Protein AF-A0AA39QNA8-F1 (afdb_monomer_lite)

pLDDT: mean 71.43, std 19.53, range [34.69, 96.88]

Structure (mmCIF, N/CA/C/O backbone):
data_AF-A0AA39QNA8-F1
#
_entry.id   AF-A0AA39QNA8-F1
#
loop_
_atom_site.group_PDB
_atom_site.id
_atom_site.type_symbol
_atom_site.label_atom_id
_atom_site.label_alt_id
_atom_site.label_comp_id
_atom_site.label_asym_id
_atom_site.label_entity_id
_atom_site.label_seq_id
_atom_site.pdbx_PDB_ins_code
_atom_site.Cartn_x
_atom_site.Cartn_y
_atom_site.Cartn_z
_atom_site.occupancy
_atom_site.B_iso_or_equiv
_atom_site.auth_seq_id
_atom_site.auth_comp_id
_atom_site.auth_asym_id
_atom_site.auth_atom_id
_atom_site.pdbx_PDB_model_num
ATOM 1 N N . MET A 1 1 ? 4.827 28.923 -7.187 1.00 39.78 1 MET A N 1
ATOM 2 C CA . MET A 1 1 ? 5.404 27.611 -6.827 1.00 39.78 1 MET A CA 1
ATOM 3 C C . MET A 1 1 ? 5.451 26.778 -8.096 1.00 39.78 1 MET A C 1
ATOM 5 O O . MET A 1 1 ? 4.400 26.450 -8.624 1.00 39.78 1 MET A O 1
ATOM 9 N N . ALA A 1 2 ? 6.638 26.570 -8.665 1.00 34.69 2 ALA A N 1
ATOM 10 C CA . ALA A 1 2 ? 6.789 25.831 -9.914 1.00 34.69 2 ALA A CA 1
ATOM 11 C C . ALA A 1 2 ? 6.718 24.325 -9.623 1.00 34.69 2 ALA A C 1
ATOM 13 O O . ALA A 1 2 ? 7.566 23.797 -8.903 1.00 34.69 2 ALA A O 1
ATOM 14 N N . LEU A 1 3 ? 5.694 23.655 -10.156 1.00 45.44 3 LEU A N 1
ATOM 15 C CA . LEU A 1 3 ? 5.608 22.198 -10.184 1.00 45.44 3 LEU A CA 1
ATOM 16 C C . LEU A 1 3 ? 6.758 21.685 -11.051 1.00 45.44 3 LEU A C 1
ATOM 18 O O . LEU A 1 3 ? 6.779 21.868 -12.267 1.00 45.44 3 LEU A O 1
ATOM 22 N N . LYS A 1 4 ? 7.755 21.097 -10.393 1.00 40.16 4 LYS A N 1
ATOM 23 C CA . LYS A 1 4 ? 8.843 20.377 -11.048 1.00 40.16 4 LYS A CA 1
ATOM 24 C C . LYS A 1 4 ? 8.202 19.266 -11.898 1.00 40.16 4 LYS A C 1
ATOM 26 O O . LYS A 1 4 ? 7.357 18.552 -11.356 1.00 40.16 4 LYS A O 1
ATOM 31 N N . PRO A 1 5 ? 8.534 19.126 -13.194 1.00 39.22 5 PRO A N 1
ATOM 32 C CA . PRO A 1 5 ? 7.950 18.076 -14.021 1.00 39.22 5 PRO A CA 1
ATOM 33 C C . PRO A 1 5 ? 8.242 16.729 -13.360 1.00 39.22 5 PRO A C 1
ATOM 35 O O . PRO A 1 5 ? 9.389 16.468 -12.990 1.00 39.22 5 PRO A O 1
ATOM 38 N N . ALA A 1 6 ? 7.190 15.933 -13.148 1.00 49.75 6 ALA A N 1
ATOM 39 C CA . ALA A 1 6 ? 7.270 14.620 -12.527 1.00 49.75 6 ALA A CA 1
ATOM 40 C C . ALA A 1 6 ? 8.258 13.767 -13.328 1.00 49.75 6 ALA A C 1
ATOM 42 O O . ALA A 1 6 ? 7.971 13.295 -14.426 1.00 49.75 6 ALA A O 1
ATOM 43 N N . SER A 1 7 ? 9.471 13.644 -12.802 1.00 52.97 7 SER A N 1
ATOM 44 C CA . SER A 1 7 ? 10.507 12.780 -13.335 1.00 52.97 7 SER A CA 1
ATOM 45 C C . SER A 1 7 ? 9.983 11.353 -13.289 1.00 52.97 7 SER A C 1
ATOM 47 O O . SER A 1 7 ? 9.885 10.833 -12.185 1.00 52.97 7 SER A O 1
ATOM 49 N N . ASN A 1 8 ? 9.629 10.767 -14.441 1.00 54.88 8 ASN A N 1
ATOM 50 C CA . ASN A 1 8 ? 9.373 9.335 -14.663 1.00 54.88 8 ASN A CA 1
ATOM 51 C C . ASN A 1 8 ? 9.095 8.547 -13.370 1.00 54.88 8 ASN A C 1
ATOM 53 O O . ASN A 1 8 ? 9.913 7.716 -12.961 1.00 54.88 8 ASN A O 1
ATOM 57 N N . CYS A 1 9 ? 7.989 8.861 -12.683 1.00 61.31 9 CYS A N 1
ATOM 58 C CA . CYS A 1 9 ? 7.616 8.123 -11.486 1.00 61.31 9 CYS A CA 1
ATOM 59 C C . CYS A 1 9 ? 7.379 6.690 -11.938 1.00 61.31 9 CYS A C 1
ATOM 61 O O . CYS A 1 9 ? 6.551 6.410 -12.802 1.00 61.31 9 CYS A O 1
ATOM 63 N N . CYS A 1 10 ? 8.209 5.790 -11.431 1.00 86.12 10 CYS A N 1
ATOM 64 C CA . CYS A 1 10 ? 8.080 4.394 -11.760 1.00 86.12 10 CYS A CA 1
ATOM 65 C C . CYS A 1 10 ? 6.753 3.899 -11.189 1.00 86.12 10 CYS A C 1
ATOM 67 O O . CYS A 1 10 ? 6.531 4.041 -9.989 1.00 86.12 10 CYS A O 1
ATOM 69 N N . TRP A 1 11 ? 5.891 3.331 -12.035 1.00 93.62 11 TRP A N 1
ATOM 70 C CA . TRP A 1 11 ? 4.504 2.997 -11.684 1.00 93.62 11 TRP A CA 1
ATOM 71 C C . TRP A 1 11 ? 4.382 2.170 -10.397 1.00 93.62 11 TRP A C 1
ATOM 73 O O . TRP A 1 11 ? 3.426 2.327 -9.650 1.00 93.62 11 TRP A O 1
ATOM 83 N N . TRP A 1 12 ? 5.359 1.303 -10.107 1.00 92.56 12 TRP A N 1
ATOM 84 C CA . TRP A 1 12 ? 5.331 0.471 -8.906 1.00 92.56 12 TRP A CA 1
ATOM 85 C C . TRP A 1 12 ? 5.406 1.301 -7.627 1.00 92.56 12 TRP A C 1
ATOM 87 O O . TRP A 1 12 ? 4.864 0.870 -6.622 1.00 92.56 12 TRP A O 1
ATOM 97 N N . HIS A 1 13 ? 6.032 2.482 -7.646 1.00 92.69 13 HIS A N 1
ATOM 98 C CA . HIS A 1 13 ? 6.124 3.359 -6.476 1.00 92.69 13 HIS A CA 1
ATOM 99 C C . HIS A 1 13 ? 4.757 3.922 -6.059 1.0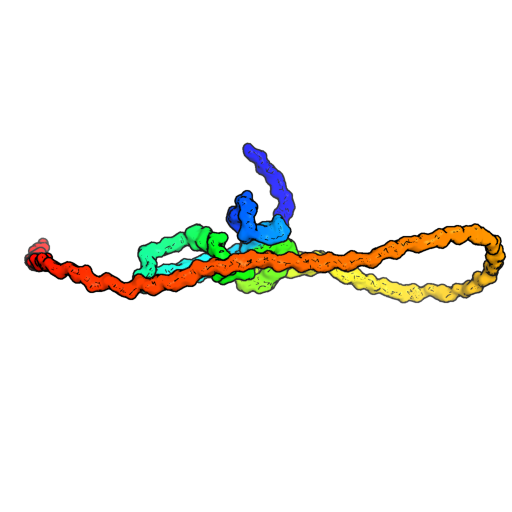0 92.69 13 HIS A C 1
ATOM 101 O O . HIS A 1 13 ? 4.570 4.248 -4.895 1.00 92.69 13 HIS A O 1
ATOM 107 N N . GLU A 1 14 ? 3.787 3.986 -6.977 1.00 94.00 14 GLU A N 1
ATOM 108 C CA . GLU A 1 14 ? 2.404 4.393 -6.681 1.00 94.00 14 GLU A CA 1
ATOM 109 C C . GLU A 1 14 ? 1.665 3.354 -5.820 1.00 94.00 14 GLU A C 1
ATOM 111 O O . GLU A 1 14 ? 0.644 3.662 -5.212 1.00 94.00 14 GLU A O 1
ATOM 116 N N . CYS A 1 15 ? 2.183 2.123 -5.734 1.00 95.56 15 CYS A N 1
ATOM 117 C CA . CYS A 1 15 ? 1.648 1.063 -4.879 1.00 95.56 15 CYS A CA 1
ATOM 118 C C . CYS A 1 15 ? 2.186 1.118 -3.437 1.00 95.56 15 CYS A C 1
ATOM 120 O O . CYS A 1 15 ? 1.799 0.285 -2.607 1.00 95.56 15 CYS A O 1
ATOM 122 N N . PHE A 1 16 ? 3.082 2.063 -3.143 1.00 94.62 16 PHE A N 1
ATOM 123 C CA . PHE A 1 16 ? 3.732 2.210 -1.848 1.00 94.62 16 PHE A CA 1
ATOM 124 C C . PHE A 1 16 ? 3.519 3.602 -1.268 1.00 94.62 16 PHE A C 1
ATOM 126 O O . PHE A 1 16 ? 3.300 4.580 -1.979 1.00 94.62 16 PHE A O 1
ATOM 133 N N . GLU A 1 17 ? 3.627 3.676 0.050 1.00 92.69 17 GLU A N 1
ATOM 134 C CA . GLU A 1 17 ? 3.640 4.916 0.800 1.00 92.69 17 GLU A CA 1
ATOM 135 C C . GLU A 1 17 ? 4.998 5.114 1.478 1.00 92.69 17 GLU A C 1
ATOM 137 O O . GLU A 1 17 ? 5.550 4.190 2.083 1.00 92.69 17 GLU A O 1
ATOM 142 N N . ASP A 1 18 ? 5.531 6.329 1.360 1.00 91.62 18 ASP A N 1
ATOM 143 C CA . ASP A 1 18 ? 6.796 6.720 1.970 1.00 91.62 18 ASP A CA 1
ATOM 144 C C . ASP A 1 18 ? 6.672 6.844 3.488 1.00 91.62 18 ASP A C 1
ATOM 146 O O . ASP A 1 18 ? 5.662 7.304 4.025 1.00 91.62 18 ASP A O 1
ATOM 150 N N . HIS A 1 19 ? 7.749 6.507 4.196 1.00 88.88 19 HIS A N 1
ATOM 151 C CA . HIS A 1 19 ? 7.828 6.769 5.625 1.00 88.88 19 HIS A CA 1
ATOM 152 C C . HIS A 1 19 ? 7.684 8.284 5.888 1.00 88.88 19 HIS A C 1
ATOM 154 O O . HIS A 1 19 ? 8.464 9.076 5.347 1.00 88.88 19 HIS A O 1
ATOM 160 N N . PRO A 1 20 ? 6.768 8.735 6.769 1.00 85.38 20 PRO A N 1
ATOM 161 C CA . PRO A 1 20 ? 6.454 10.164 6.939 1.00 85.38 20 PRO A CA 1
ATOM 162 C C . PRO A 1 20 ? 7.659 10.991 7.401 1.00 85.38 20 PRO A C 1
ATOM 164 O O . PRO A 1 20 ? 7.796 12.171 7.088 1.00 85.38 20 PRO A O 1
ATOM 167 N N . TYR A 1 21 ? 8.567 10.362 8.148 1.00 85.44 21 TYR A N 1
ATOM 168 C CA . TYR A 1 21 ? 9.784 11.002 8.639 1.00 85.44 21 TYR A CA 1
ATOM 169 C C . TYR A 1 21 ? 10.957 10.973 7.648 1.00 85.44 21 TYR A C 1
ATOM 171 O O . TYR A 1 21 ? 12.051 11.422 7.999 1.00 85.44 21 TYR A O 1
ATOM 179 N N . PHE A 1 22 ? 10.753 10.504 6.409 1.00 85.56 22 PHE A N 1
ATOM 180 C CA . PHE A 1 22 ? 11.794 10.522 5.378 1.00 85.56 22 PHE A CA 1
ATOM 181 C C . PHE A 1 22 ? 12.204 11.955 5.022 1.00 85.56 22 PHE A C 1
ATOM 183 O O . PHE A 1 22 ? 13.394 12.270 4.993 1.00 85.56 22 PHE A O 1
ATOM 190 N N . ALA A 1 23 ? 11.230 12.858 4.866 1.00 84.44 23 ALA A N 1
ATOM 191 C CA . ALA A 1 23 ? 11.485 14.282 4.625 1.00 84.44 23 ALA A CA 1
ATOM 192 C C . ALA A 1 23 ? 12.271 14.944 5.773 1.00 84.44 23 ALA A C 1
ATOM 194 O O . ALA A 1 23 ? 13.061 15.861 5.550 1.00 84.44 23 ALA A O 1
ATOM 195 N N . LEU A 1 24 ? 12.093 14.436 6.995 1.00 84.38 24 LEU A N 1
ATOM 196 C CA . LEU A 1 24 ? 12.797 14.880 8.199 1.00 84.38 24 LEU A CA 1
ATOM 197 C C . LEU A 1 24 ? 14.172 14.211 8.371 1.00 84.38 24 LEU A C 1
ATOM 199 O O . LEU A 1 24 ? 14.852 14.482 9.358 1.00 84.38 24 LEU A O 1
ATOM 203 N N . LYS A 1 25 ? 14.587 13.349 7.429 1.00 82.69 25 LYS A N 1
ATOM 204 C CA . LYS A 1 25 ? 15.858 12.601 7.441 1.00 82.69 25 LYS A CA 1
ATOM 205 C C . LYS A 1 25 ? 16.095 11.822 8.734 1.00 82.69 25 LYS A C 1
ATOM 207 O O . LYS A 1 25 ? 17.235 11.665 9.171 1.00 82.69 25 LYS A O 1
ATOM 212 N N . LYS A 1 26 ? 15.019 11.346 9.357 1.00 82.19 26 LYS A N 1
ATOM 213 C CA . LYS A 1 26 ? 15.141 10.565 10.578 1.00 82.19 26 LYS A CA 1
ATOM 214 C C . LYS A 1 26 ? 15.720 9.172 10.280 1.00 82.19 26 LYS A C 1
ATOM 216 O O . LYS A 1 26 ? 15.403 8.599 9.230 1.00 82.19 26 LYS A O 1
ATOM 221 N N . PRO A 1 27 ? 16.562 8.615 11.169 1.00 81.44 27 PRO A N 1
ATOM 222 C CA . PRO A 1 27 ? 17.220 7.333 10.931 1.00 81.44 27 PRO A CA 1
ATOM 223 C C . PRO A 1 27 ? 16.218 6.184 10.772 1.00 81.44 27 PRO A C 1
ATOM 225 O O . PRO A 1 27 ? 16.426 5.317 9.929 1.00 81.44 27 PRO A O 1
ATOM 228 N N . GLU A 1 28 ? 15.090 6.203 11.484 1.00 81.69 28 GLU A N 1
ATOM 229 C CA . GLU A 1 28 ? 14.044 5.183 11.362 1.00 81.69 28 GLU A CA 1
ATOM 230 C C . GLU A 1 28 ? 13.396 5.139 9.970 1.00 81.69 28 GLU A C 1
ATOM 232 O O . GLU A 1 28 ? 12.994 4.065 9.523 1.00 81.69 28 GLU A O 1
ATOM 237 N N . ALA A 1 29 ? 13.371 6.271 9.260 1.00 82.81 29 ALA A N 1
ATOM 238 C CA . ALA A 1 29 ? 12.744 6.434 7.951 1.00 82.81 29 ALA A CA 1
ATOM 239 C C . ALA A 1 29 ? 13.659 6.073 6.776 1.00 82.81 29 ALA A C 1
ATOM 241 O O . ALA A 1 29 ? 13.235 6.127 5.618 1.00 82.81 29 ALA A O 1
ATOM 242 N N . THR A 1 30 ? 14.926 5.759 7.054 1.00 84.81 30 THR A N 1
ATOM 243 C CA . THR A 1 30 ? 15.929 5.494 6.025 1.00 84.81 30 THR A CA 1
ATOM 244 C C . THR A 1 30 ? 16.652 4.180 6.262 1.00 84.81 30 THR A C 1
ATOM 246 O O . THR A 1 30 ? 16.845 3.732 7.389 1.00 84.81 30 THR A O 1
ATOM 249 N N . GLN A 1 31 ? 17.074 3.545 5.176 1.00 82.94 31 GLN A N 1
ATOM 250 C CA . GLN A 1 31 ? 18.000 2.421 5.217 1.00 82.94 31 GLN A CA 1
ATOM 251 C C . GLN A 1 31 ? 18.943 2.538 4.029 1.00 82.94 31 GLN A C 1
ATOM 253 O O . GLN A 1 31 ? 18.499 2.647 2.886 1.00 82.94 31 GLN A O 1
ATOM 258 N N . SER A 1 32 ? 20.252 2.562 4.297 1.00 83.19 32 SER A N 1
ATOM 259 C CA . SER A 1 32 ? 21.278 2.750 3.260 1.00 83.19 32 SER A CA 1
ATOM 260 C C . SER A 1 32 ? 20.984 3.968 2.368 1.00 83.19 32 SER A C 1
ATOM 262 O O . SER A 1 32 ? 20.948 3.833 1.149 1.00 83.19 32 SER A O 1
ATOM 264 N N . SER A 1 33 ? 20.692 5.118 2.998 1.00 81.81 33 SER A N 1
ATOM 265 C CA . SER A 1 33 ? 20.296 6.405 2.384 1.00 81.81 33 SER A CA 1
ATOM 266 C C . SER A 1 33 ? 19.029 6.409 1.515 1.00 81.81 33 SER A C 1
ATOM 268 O O . SER A 1 33 ? 18.685 7.443 0.941 1.00 81.81 33 SER A O 1
ATOM 270 N N . LYS A 1 34 ? 18.291 5.297 1.457 1.00 87.00 34 LYS A N 1
ATOM 271 C CA . LYS A 1 34 ? 17.019 5.187 0.736 1.00 87.00 34 LYS A CA 1
ATOM 272 C C . LYS A 1 34 ? 15.835 5.294 1.690 1.00 87.00 34 LYS A C 1
ATOM 274 O O . LYS A 1 34 ? 15.941 4.904 2.852 1.00 87.00 34 LYS A O 1
ATOM 279 N N . CYS A 1 35 ? 14.719 5.811 1.179 1.00 89.88 35 CYS A N 1
ATOM 280 C CA . CYS A 1 35 ? 13.444 5.863 1.891 1.00 89.88 35 CYS A CA 1
ATOM 281 C C . CYS A 1 35 ? 12.989 4.447 2.262 1.00 89.88 35 CYS A C 1
ATOM 283 O O . CYS A 1 35 ? 13.120 3.524 1.448 1.00 89.88 35 CYS A O 1
ATOM 285 N N . LYS A 1 36 ? 12.466 4.276 3.477 1.00 90.94 36 LYS A N 1
ATOM 286 C CA . LYS A 1 36 ? 11.636 3.117 3.800 1.00 90.94 36 LYS A CA 1
ATOM 287 C C . LYS A 1 36 ? 10.217 3.368 3.307 1.00 90.94 36 LYS A C 1
ATOM 289 O O . LYS A 1 36 ? 9.678 4.451 3.507 1.00 90.94 36 LYS A O 1
ATOM 294 N N . VAL A 1 37 ? 9.616 2.363 2.696 1.00 92.25 37 VAL A N 1
ATOM 295 C CA . VAL A 1 37 ? 8.261 2.431 2.152 1.00 92.25 37 VAL A CA 1
ATOM 296 C C . VAL A 1 37 ? 7.448 1.232 2.610 1.00 92.25 37 VAL A C 1
ATOM 298 O O . VAL A 1 37 ? 8.009 0.183 2.936 1.00 92.25 37 VAL A O 1
ATOM 301 N N . ILE A 1 38 ? 6.130 1.376 2.626 1.00 93.00 38 ILE A N 1
ATOM 302 C CA . ILE A 1 38 ? 5.197 0.295 2.941 1.00 93.00 38 ILE A CA 1
ATOM 303 C C . ILE A 1 38 ? 4.184 0.138 1.812 1.00 93.00 38 ILE A C 1
ATOM 305 O O . ILE A 1 38 ? 3.744 1.109 1.205 1.00 93.00 38 ILE A O 1
ATOM 309 N N . CYS A 1 39 ? 3.831 -1.102 1.500 1.00 94.62 39 CYS A N 1
ATOM 310 C CA . CYS A 1 39 ? 2.798 -1.420 0.523 1.00 94.62 39 CYS A CA 1
ATOM 311 C C . CYS A 1 39 ? 1.432 -0.926 1.020 1.00 94.62 39 CYS A C 1
ATOM 313 O O . CYS A 1 39 ? 1.038 -1.246 2.143 1.00 94.62 39 CYS A O 1
ATOM 315 N N . ILE A 1 40 ? 0.700 -0.166 0.198 1.00 95.00 40 ILE A N 1
ATOM 316 C CA . ILE A 1 40 ? -0.562 0.475 0.612 1.00 95.00 40 ILE A CA 1
ATOM 317 C C . ILE A 1 40 ? -1.601 -0.560 1.099 1.00 95.00 40 ILE A C 1
ATOM 319 O O . ILE A 1 40 ? -2.145 -0.383 2.192 1.00 95.00 40 ILE A O 1
ATOM 323 N N . PRO A 1 41 ? -1.862 -1.675 0.383 1.00 94.88 41 PRO A N 1
ATOM 324 C CA . PRO A 1 41 ? -2.726 -2.742 0.896 1.00 94.88 41 PRO A CA 1
ATOM 325 C C . PRO A 1 41 ? -2.270 -3.368 2.223 1.00 94.88 41 PRO A C 1
ATOM 327 O O . PRO A 1 41 ? -3.113 -3.649 3.080 1.00 94.88 41 PRO A O 1
ATOM 330 N N . CYS A 1 42 ? -0.961 -3.560 2.431 1.00 92.62 42 CYS A N 1
ATOM 331 C CA . CYS A 1 42 ? -0.436 -4.050 3.712 1.00 92.62 42 CYS A CA 1
ATOM 332 C C . CYS A 1 42 ? -0.708 -3.043 4.832 1.00 92.62 42 CYS A C 1
ATOM 334 O O . CYS A 1 42 ? -1.246 -3.413 5.877 1.00 92.62 42 CYS A O 1
ATOM 336 N N . LEU A 1 43 ? -0.420 -1.760 4.590 1.00 91.62 43 LEU A N 1
ATOM 337 C CA . LEU A 1 43 ? -0.686 -0.687 5.545 1.00 91.62 43 LEU A CA 1
ATOM 338 C C . LEU A 1 43 ? -2.171 -0.637 5.929 1.00 91.62 43 LEU A C 1
ATOM 340 O O . LEU A 1 43 ? -2.497 -0.637 7.114 1.00 91.62 43 LEU A O 1
ATOM 344 N N . ASN A 1 44 ? -3.073 -0.666 4.947 1.00 92.69 44 ASN A N 1
ATOM 345 C CA . ASN A 1 44 ? -4.517 -0.659 5.195 1.00 92.69 44 ASN A CA 1
ATOM 346 C C . ASN A 1 44 ? -4.971 -1.885 5.998 1.00 92.69 44 ASN A C 1
ATOM 348 O O . ASN A 1 44 ? -5.819 -1.767 6.882 1.00 92.69 44 ASN A O 1
ATOM 352 N N . THR A 1 45 ? -4.379 -3.051 5.735 1.00 91.75 45 THR A N 1
ATOM 353 C CA . THR A 1 45 ? -4.654 -4.273 6.501 1.00 91.75 45 THR A CA 1
ATOM 354 C C . THR A 1 45 ? -4.236 -4.115 7.964 1.00 91.75 45 THR A C 1
ATOM 356 O O . THR A 1 45 ? -4.984 -4.507 8.861 1.00 91.75 45 THR A O 1
ATOM 359 N N . HIS A 1 46 ? -3.078 -3.506 8.235 1.00 88.75 46 HIS A N 1
ATOM 360 C CA . HIS A 1 46 ? -2.642 -3.210 9.605 1.00 88.75 46 HIS A CA 1
ATOM 361 C C . HIS A 1 46 ? -3.523 -2.193 10.301 1.00 88.75 46 HIS A C 1
ATOM 363 O O . HIS A 1 46 ? -3.926 -2.428 11.439 1.00 88.75 46 HIS A O 1
ATOM 369 N N . ILE A 1 47 ? -3.869 -1.103 9.617 1.00 90.62 47 ILE A N 1
ATOM 370 C CA . ILE A 1 47 ? -4.803 -0.110 10.150 1.00 90.62 47 ILE A CA 1
ATOM 371 C C . ILE A 1 47 ? -6.118 -0.800 10.525 1.00 90.62 47 ILE A C 1
ATOM 373 O O . ILE A 1 47 ? -6.581 -0.644 11.651 1.00 90.62 47 ILE A O 1
ATOM 377 N N . GLY A 1 48 ? -6.667 -1.637 9.639 1.00 91.00 48 GLY A N 1
ATOM 378 C CA . GLY A 1 48 ? -7.887 -2.403 9.901 1.00 91.00 48 GLY A CA 1
ATOM 379 C C . GLY A 1 48 ? -7.775 -3.328 11.116 1.00 91.00 48 GLY A C 1
ATOM 380 O O . GLY A 1 48 ? -8.674 -3.340 11.955 1.00 91.00 48 GLY A O 1
ATOM 381 N N . LYS A 1 49 ? -6.656 -4.051 11.266 1.00 90.50 49 LYS A N 1
ATOM 382 C CA . LYS A 1 49 ? -6.396 -4.900 12.444 1.00 90.50 49 LYS A CA 1
ATOM 383 C C . LYS A 1 49 ? -6.359 -4.083 13.735 1.00 90.50 49 LYS A C 1
ATOM 385 O O . LYS A 1 49 ? -7.019 -4.450 14.700 1.00 90.50 49 LYS A O 1
ATOM 390 N N . VAL A 1 50 ? -5.628 -2.969 13.751 1.00 89.44 50 VAL A N 1
ATOM 391 C CA . VAL A 1 50 ? -5.523 -2.105 14.939 1.00 89.44 50 VAL A CA 1
ATOM 392 C C . VAL A 1 50 ? -6.866 -1.454 15.265 1.00 89.44 50 VAL A C 1
ATOM 394 O O . VAL A 1 50 ? -7.229 -1.373 16.436 1.00 89.44 50 VAL A O 1
ATOM 397 N N . MET A 1 51 ? -7.631 -1.034 14.254 1.00 90.75 51 MET A N 1
ATOM 398 C CA . MET A 1 51 ? -8.984 -0.507 14.443 1.00 90.75 51 MET A CA 1
ATOM 399 C C . MET A 1 51 ? -9.919 -1.555 15.052 1.00 90.75 51 MET A C 1
ATOM 401 O O . MET A 1 51 ? -10.637 -1.234 15.994 1.00 90.75 51 MET A O 1
ATOM 405 N N . ALA A 1 52 ? -9.886 -2.796 14.559 1.00 91.25 52 ALA A N 1
ATOM 406 C CA . ALA A 1 52 ? -10.699 -3.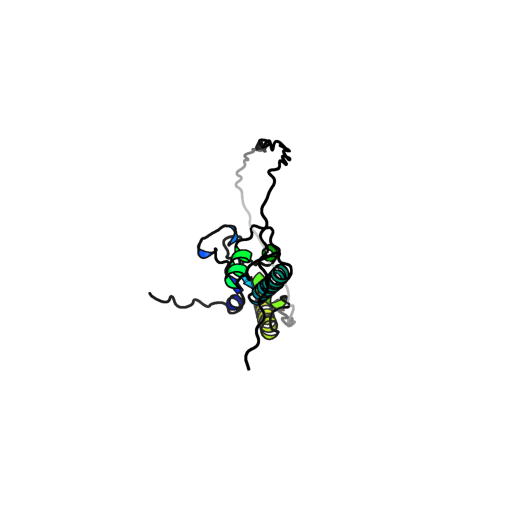886 15.094 1.00 91.25 52 ALA A CA 1
ATOM 407 C C . ALA A 1 52 ? -10.331 -4.213 16.551 1.00 91.25 52 ALA A C 1
ATOM 409 O O . ALA A 1 52 ? -11.216 -4.343 17.395 1.00 91.25 52 ALA A O 1
ATOM 410 N N . THR A 1 53 ? -9.033 -4.273 16.872 1.00 90.06 53 THR A N 1
ATOM 411 C CA . THR A 1 53 ? -8.570 -4.451 18.257 1.00 90.06 53 THR A CA 1
ATOM 412 C C . THR A 1 53 ? -9.024 -3.297 19.144 1.00 90.06 53 THR A C 1
ATOM 414 O O . THR A 1 53 ? -9.558 -3.530 20.222 1.00 90.06 53 THR A O 1
ATOM 417 N N . ASN A 1 54 ? -8.874 -2.054 18.682 1.00 89.38 54 ASN A N 1
ATOM 418 C CA . ASN A 1 54 ? -9.289 -0.883 19.446 1.00 89.38 54 ASN A CA 1
ATOM 419 C C . ASN A 1 54 ? -10.802 -0.868 19.706 1.00 89.38 54 ASN A C 1
ATOM 421 O O . ASN A 1 54 ? -11.229 -0.515 20.798 1.00 89.38 54 ASN A O 1
ATOM 425 N N . GLU A 1 55 ? -11.608 -1.285 18.732 1.00 91.44 55 GLU A N 1
ATOM 426 C CA . GLU A 1 55 ? -13.053 -1.430 18.901 1.00 91.44 55 GLU A CA 1
ATOM 427 C C . GLU A 1 55 ? -13.399 -2.495 19.951 1.00 91.44 55 GLU A C 1
ATOM 429 O O . GLU A 1 55 ? -14.230 -2.250 20.826 1.00 91.44 55 GLU A O 1
ATOM 434 N N . GLN A 1 56 ? -12.690 -3.625 19.952 1.00 92.00 56 GLN A N 1
ATOM 435 C CA . GLN A 1 56 ? -12.855 -4.653 20.978 1.00 92.00 56 GLN A CA 1
ATOM 436 C C . GLN A 1 56 ? -12.438 -4.166 22.377 1.00 92.00 56 GLN A C 1
ATOM 438 O O . GLN A 1 56 ? -13.120 -4.456 23.359 1.00 92.00 56 GLN A O 1
ATOM 443 N N . GLU A 1 57 ? -11.348 -3.406 22.487 1.00 90.69 57 GLU A N 1
ATOM 444 C CA . GLU A 1 57 ? -10.893 -2.812 23.752 1.00 90.69 57 GLU A CA 1
ATOM 445 C C . GLU A 1 57 ? -11.912 -1.816 24.321 1.00 90.69 57 GLU A C 1
ATOM 447 O O . GLU A 1 57 ? -12.089 -1.752 25.539 1.00 90.69 57 GLU A O 1
ATOM 452 N N . ILE A 1 58 ? -12.612 -1.069 23.460 1.00 91.31 58 ILE A N 1
ATOM 453 C CA . ILE A 1 58 ? -13.688 -0.155 23.874 1.00 91.31 58 ILE A CA 1
ATOM 454 C C . ILE A 1 58 ? -14.877 -0.940 24.421 1.00 91.31 58 ILE A C 1
ATOM 456 O O . ILE A 1 58 ? -15.372 -0.625 25.503 1.00 91.31 58 ILE A O 1
ATOM 460 N N . ILE A 1 59 ? -15.301 -1.995 23.720 1.00 91.31 59 ILE A N 1
ATOM 461 C CA . ILE A 1 59 ? -16.383 -2.881 24.180 1.00 91.31 59 ILE A CA 1
ATOM 462 C C . ILE A 1 59 ? -16.035 -3.497 25.543 1.00 91.31 59 ILE A C 1
ATOM 464 O O . ILE A 1 59 ? -16.892 -3.603 26.418 1.00 91.31 59 ILE A O 1
ATOM 468 N N . ASN A 1 60 ? -14.765 -3.848 25.748 1.00 93.06 60 ASN A N 1
ATOM 469 C CA . ASN A 1 60 ? -14.268 -4.421 26.997 1.00 93.06 60 ASN A CA 1
ATOM 470 C C . ASN A 1 60 ? -14.024 -3.375 28.108 1.00 93.06 60 ASN A C 1
ATOM 472 O O . ASN A 1 60 ? -13.567 -3.739 29.191 1.00 93.06 60 ASN A O 1
ATOM 476 N N . GLY A 1 61 ? -14.271 -2.084 27.854 1.00 91.06 61 GLY A N 1
ATOM 477 C CA . GLY A 1 61 ? -14.045 -0.997 28.814 1.00 91.06 61 GLY A CA 1
ATOM 478 C C . GLY A 1 61 ? -12.570 -0.674 29.088 1.00 91.06 61 GLY A C 1
ATOM 479 O O . GLY A 1 61 ? -12.270 0.064 30.024 1.00 91.06 61 GLY A O 1
ATOM 480 N N . GLN A 1 62 ? -11.642 -1.210 28.291 1.00 86.31 62 GLN A N 1
ATOM 481 C CA . GLN A 1 62 ? -10.201 -0.951 28.405 1.00 86.31 62 GLN A CA 1
ATOM 482 C C . GLN A 1 62 ? -9.780 0.348 27.709 1.00 86.31 62 GLN A C 1
ATOM 484 O O . GLN A 1 62 ? -8.718 0.894 28.002 1.00 86.31 62 GLN A O 1
ATOM 489 N N . HIS A 1 63 ? -10.612 0.851 26.798 1.00 82.81 63 HIS A N 1
ATOM 490 C CA . HIS A 1 63 ? -10.384 2.091 26.069 1.00 82.81 63 HIS A CA 1
ATOM 491 C C . HIS A 1 63 ? -11.641 2.965 26.078 1.00 82.81 63 HIS A C 1
ATOM 493 O O . HIS A 1 63 ? -12.751 2.465 25.930 1.00 82.81 63 HIS A O 1
ATOM 499 N N . GLN A 1 64 ? -11.467 4.280 26.230 1.00 81.25 64 GLN A N 1
ATOM 500 C CA . GLN A 1 64 ? -12.589 5.230 26.257 1.00 81.25 64 GLN A CA 1
ATOM 501 C C . GLN A 1 64 ? -12.952 5.786 24.875 1.00 81.25 64 GLN A C 1
ATOM 503 O O . GLN A 1 64 ? -14.086 6.204 24.668 1.00 81.25 64 GLN A O 1
ATOM 508 N N . GLU A 1 65 ? -12.009 5.792 23.927 1.00 85.38 65 GLU A N 1
ATOM 509 C CA . GLU A 1 65 ? -12.189 6.450 22.632 1.00 85.38 65 GLU A CA 1
ATOM 510 C C . GLU A 1 65 ? -11.659 5.611 21.464 1.00 85.38 65 GLU A C 1
ATOM 512 O O . GLU A 1 65 ? -10.620 4.939 21.565 1.00 85.38 65 GLU A O 1
ATOM 517 N N . LYS A 1 66 ? -12.390 5.695 20.343 1.00 87.38 66 LYS A N 1
ATOM 518 C CA . LYS A 1 66 ? -12.025 5.109 19.053 1.00 87.38 66 LYS A CA 1
ATOM 519 C C . LYS A 1 66 ? -10.940 5.943 18.389 1.00 87.38 66 LYS A C 1
ATOM 521 O O . LYS A 1 66 ? -11.142 7.112 18.072 1.00 87.38 66 LYS A O 1
ATOM 526 N N . ARG A 1 67 ? -9.792 5.323 18.126 1.00 88.19 67 ARG A N 1
ATOM 527 C CA . ARG A 1 67 ? -8.701 5.958 17.383 1.00 88.19 67 ARG A CA 1
ATOM 528 C C . ARG A 1 67 ? -9.075 6.084 15.906 1.00 88.19 67 ARG A C 1
ATOM 530 O O . ARG A 1 67 ? -9.667 5.177 15.319 1.00 88.19 67 ARG A O 1
ATOM 537 N N . THR A 1 68 ? -8.694 7.202 15.293 1.00 89.44 68 THR A N 1
ATOM 538 C CA . THR A 1 68 ? -8.878 7.412 13.851 1.00 89.44 68 THR A CA 1
ATOM 539 C C . THR A 1 68 ? -7.827 6.652 13.039 1.00 89.44 68 THR A C 1
ATOM 541 O O . THR A 1 68 ? -6.756 6.317 13.552 1.00 89.44 68 THR A O 1
ATOM 544 N N . SER A 1 69 ? -8.108 6.426 11.751 1.00 86.38 69 SER A N 1
ATOM 545 C CA . SER A 1 69 ? -7.149 5.830 10.810 1.00 86.38 69 SER A CA 1
ATOM 546 C C . SER A 1 69 ? -5.826 6.602 10.776 1.00 86.38 69 SER A C 1
ATOM 548 O O . SER A 1 69 ? -4.765 5.989 10.821 1.00 86.38 69 SER A O 1
ATOM 550 N N . ASP A 1 70 ? -5.871 7.937 10.765 1.00 86.00 70 ASP A N 1
ATOM 551 C CA . ASP A 1 70 ? -4.667 8.774 10.708 1.00 86.00 70 ASP A CA 1
ATOM 552 C C . ASP A 1 70 ? -3.848 8.686 11.996 1.00 86.00 70 ASP A C 1
ATOM 554 O O . ASP A 1 70 ? -2.621 8.579 11.952 1.00 86.00 70 ASP A O 1
ATOM 558 N N . THR A 1 71 ? -4.518 8.657 13.152 1.00 86.06 71 THR A N 1
ATOM 559 C CA . THR A 1 71 ? -3.857 8.439 14.444 1.00 86.06 71 THR A CA 1
ATOM 560 C C . THR A 1 71 ? -3.170 7.078 14.476 1.00 86.06 71 THR A C 1
ATOM 562 O O . THR A 1 71 ? -2.007 6.985 14.861 1.00 86.06 71 THR A O 1
ATOM 565 N N . ILE A 1 72 ? -3.862 6.024 14.037 1.00 86.00 72 ILE A N 1
ATOM 566 C CA . ILE A 1 72 ? -3.309 4.666 13.981 1.00 86.00 72 ILE A CA 1
ATOM 567 C C . ILE A 1 72 ? -2.125 4.616 13.022 1.00 86.00 72 ILE A C 1
ATOM 569 O O . ILE A 1 72 ? -1.071 4.104 13.380 1.00 86.00 72 ILE A O 1
ATOM 573 N N . LYS A 1 73 ? -2.262 5.200 11.834 1.00 84.81 73 LYS A N 1
ATOM 574 C CA . LYS A 1 73 ? -1.197 5.285 10.837 1.00 84.81 73 LYS A CA 1
ATOM 575 C C . LYS A 1 73 ? 0.047 5.976 11.400 1.00 84.81 73 LYS A C 1
ATOM 577 O O . LYS A 1 73 ? 1.138 5.424 11.306 1.00 84.81 73 LYS A O 1
ATOM 582 N N . LEU A 1 74 ? -0.112 7.114 12.080 1.00 82.19 74 LEU A N 1
ATOM 583 C CA . LEU A 1 74 ? 0.988 7.785 12.781 1.00 82.19 74 LEU A CA 1
ATOM 584 C C . LEU A 1 74 ? 1.606 6.909 13.878 1.00 82.19 74 LEU A C 1
ATOM 586 O O . LEU A 1 74 ? 2.831 6.859 13.989 1.00 82.19 74 LEU A O 1
ATOM 590 N N . MET A 1 75 ? 0.797 6.195 14.665 1.00 81.12 75 MET A N 1
ATOM 591 C CA . MET A 1 75 ? 1.302 5.265 15.682 1.00 81.12 75 MET A CA 1
ATOM 592 C C . MET A 1 75 ? 2.138 4.146 15.053 1.00 81.12 75 MET A C 1
ATOM 594 O O . MET A 1 75 ? 3.252 3.896 15.514 1.00 81.12 75 MET A O 1
ATOM 598 N N . LEU A 1 76 ? 1.662 3.530 13.965 1.00 79.69 76 LEU A N 1
ATOM 599 C CA . LEU A 1 76 ? 2.398 2.492 13.230 1.00 79.69 76 LEU A CA 1
ATOM 600 C C . LEU A 1 76 ? 3.739 3.015 12.695 1.00 7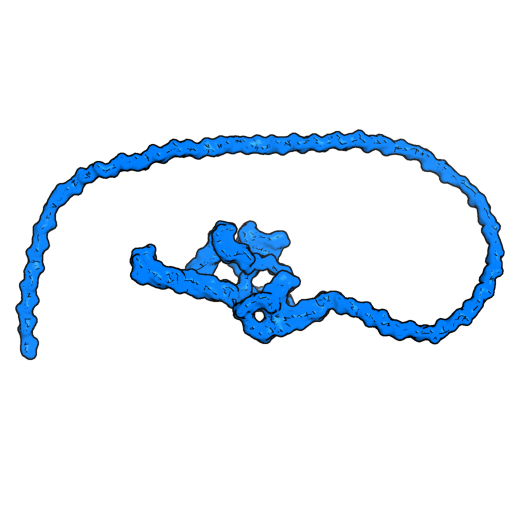9.69 76 LEU A C 1
ATOM 602 O O . LEU A 1 76 ? 4.717 2.272 12.660 1.00 79.69 76 LEU A O 1
ATOM 606 N N . PHE A 1 77 ? 3.800 4.299 12.340 1.00 77.31 77 PHE A N 1
ATOM 607 C CA . PHE A 1 77 ? 5.015 4.979 11.887 1.00 77.31 77 PHE A CA 1
ATOM 608 C C . PHE A 1 77 ? 5.964 5.404 13.016 1.00 77.31 77 PHE A C 1
ATOM 610 O O . PHE A 1 77 ? 7.150 5.604 12.772 1.00 77.31 77 PHE A O 1
ATOM 617 N N . SER A 1 78 ? 5.455 5.556 14.239 1.00 71.75 78 SER A N 1
ATOM 618 C CA . SER A 1 78 ? 6.213 6.064 15.392 1.00 71.75 78 SER A CA 1
ATOM 619 C C . SER A 1 78 ? 6.704 4.960 16.323 1.00 71.75 78 SER A C 1
ATOM 621 O O . SER A 1 78 ? 7.383 5.254 17.299 1.00 71.75 78 SER A O 1
ATOM 623 N N . THR A 1 79 ? 6.320 3.701 16.090 1.00 62.09 79 THR A N 1
ATOM 624 C CA . THR A 1 79 ? 6.646 2.635 17.039 1.00 62.09 79 THR A CA 1
ATOM 625 C C . THR A 1 79 ? 8.081 2.157 16.828 1.00 62.09 79 THR A C 1
ATOM 627 O O . THR A 1 79 ? 8.384 1.456 15.861 1.00 62.09 79 THR A O 1
ATOM 630 N N . ASP A 1 80 ? 8.951 2.531 17.761 1.00 53.25 80 ASP A N 1
ATOM 631 C CA . ASP A 1 80 ? 10.364 2.165 17.826 1.00 53.25 80 ASP A CA 1
ATOM 632 C C . ASP A 1 80 ? 10.564 0.647 17.708 1.00 53.25 80 ASP A C 1
ATOM 634 O O . ASP A 1 80 ? 10.287 -0.078 18.657 1.00 53.25 80 ASP A O 1
ATOM 638 N N . GLY A 1 81 ? 11.032 0.167 16.547 1.00 48.44 81 GLY A N 1
ATOM 639 C CA . GLY A 1 81 ? 11.741 -1.110 16.317 1.00 48.44 81 GLY A CA 1
ATOM 640 C C . GLY A 1 81 ? 11.077 -2.447 16.698 1.00 48.44 81 GLY A C 1
ATOM 641 O O . GLY A 1 81 ? 11.533 -3.489 16.238 1.00 48.44 81 GLY A O 1
ATOM 642 N N . ASN A 1 82 ? 10.017 -2.438 17.503 1.00 42.62 82 ASN A N 1
ATOM 643 C CA . ASN A 1 82 ? 9.438 -3.593 18.192 1.00 42.62 82 ASN A CA 1
ATOM 644 C C . ASN A 1 82 ? 7.964 -3.816 17.820 1.00 42.62 82 ASN A C 1
ATOM 646 O O . ASN A 1 82 ? 7.315 -4.727 18.327 1.00 42.62 82 ASN A O 1
ATOM 650 N N . SER A 1 83 ? 7.422 -2.978 16.933 1.00 55.00 83 SER A N 1
ATOM 651 C CA . SER A 1 83 ? 6.113 -3.211 16.333 1.00 55.00 83 SER A CA 1
ATOM 652 C C . SER A 1 83 ? 6.225 -4.251 15.227 1.00 55.00 83 SER A C 1
ATOM 654 O O . SER A 1 83 ? 7.180 -4.233 14.450 1.00 55.00 83 SER A O 1
ATOM 656 N N . ALA A 1 84 ? 5.212 -5.110 15.105 1.00 54.25 84 ALA A N 1
ATOM 657 C CA . ALA A 1 84 ? 5.088 -6.076 14.011 1.00 54.25 84 ALA A CA 1
ATOM 658 C C . ALA A 1 84 ? 5.224 -5.418 12.620 1.00 54.25 84 ALA A C 1
ATOM 660 O O . ALA A 1 84 ? 5.702 -6.048 11.682 1.00 54.25 84 ALA A O 1
ATOM 661 N N . VAL A 1 85 ? 4.895 -4.124 12.507 1.00 59.41 85 VAL A N 1
ATOM 662 C CA . VAL A 1 85 ? 5.029 -3.330 11.274 1.00 59.41 85 VAL A CA 1
ATOM 663 C C . VAL A 1 85 ? 6.490 -3.106 10.868 1.00 59.41 85 VAL A C 1
ATOM 665 O O . VAL A 1 85 ? 6.771 -2.908 9.688 1.00 59.41 85 VAL A O 1
ATOM 668 N N . HIS A 1 86 ? 7.457 -3.190 11.795 1.00 57.88 86 HIS A N 1
ATOM 669 C CA . HIS A 1 86 ? 8.867 -2.963 11.465 1.00 57.88 86 HIS A CA 1
ATOM 670 C C . HIS A 1 86 ? 9.405 -3.974 10.431 1.00 57.88 86 HIS A C 1
ATOM 672 O O . HIS A 1 86 ? 10.293 -3.640 9.648 1.00 57.88 86 HIS A O 1
ATOM 678 N N . GLN A 1 87 ? 8.842 -5.188 10.389 1.00 62.38 87 GLN A N 1
ATOM 679 C CA . GLN A 1 87 ? 9.214 -6.223 9.415 1.00 62.38 87 GLN A CA 1
ATOM 680 C C . GLN A 1 87 ? 8.655 -5.973 8.007 1.00 62.38 87 GLN A C 1
ATOM 682 O O . GLN A 1 87 ? 9.128 -6.584 7.052 1.00 62.38 87 GLN A O 1
ATOM 687 N N . GLU A 1 88 ? 7.675 -5.082 7.861 1.00 78.12 88 GLU A N 1
ATOM 688 C CA . GLU A 1 88 ? 6.996 -4.833 6.585 1.00 78.12 88 GLU A CA 1
ATOM 689 C C . GLU A 1 88 ? 7.495 -3.589 5.856 1.00 78.12 88 GLU A C 1
ATOM 691 O O . GLU A 1 88 ? 7.133 -3.358 4.701 1.00 78.12 88 GLU A O 1
ATOM 696 N N . TRP A 1 89 ? 8.355 -2.800 6.500 1.00 87.44 89 TRP A N 1
ATOM 697 C CA . TRP A 1 89 ? 9.035 -1.714 5.819 1.00 87.44 89 TRP A CA 1
ATOM 698 C C . TRP A 1 89 ? 10.059 -2.254 4.837 1.00 87.44 89 TRP A C 1
ATOM 700 O O . TRP A 1 89 ? 10.976 -2.999 5.184 1.00 87.44 89 TRP A O 1
ATOM 710 N N . LEU A 1 90 ? 9.932 -1.795 3.604 1.00 91.00 90 LEU A N 1
ATOM 711 C CA . LEU A 1 90 ? 10.819 -2.138 2.515 1.00 91.00 90 LEU A CA 1
ATOM 712 C C . LEU A 1 90 ? 11.737 -0.964 2.233 1.00 91.00 90 LEU A C 1
ATOM 714 O O . LEU A 1 90 ? 11.348 0.197 2.319 1.00 91.00 90 LEU A O 1
ATOM 718 N N . VAL A 1 91 ? 12.964 -1.256 1.830 1.00 91.12 91 VAL A N 1
ATOM 719 C CA . VAL A 1 91 ? 13.827 -0.226 1.256 1.00 91.12 91 VAL A CA 1
ATOM 720 C C . VAL A 1 91 ? 13.306 0.107 -0.140 1.00 91.12 91 VAL A C 1
ATOM 722 O O . VAL A 1 91 ? 13.033 -0.817 -0.908 1.00 91.12 91 VAL A O 1
ATOM 725 N N . ALA A 1 92 ? 13.227 1.394 -0.496 1.00 91.00 92 ALA A N 1
ATOM 726 C CA . ALA A 1 92 ? 12.846 1.877 -1.828 1.00 91.00 92 ALA A CA 1
ATOM 727 C C . ALA A 1 92 ? 13.878 1.488 -2.909 1.00 91.00 92 ALA A C 1
ATOM 729 O O . ALA A 1 92 ? 14.626 2.313 -3.440 1.00 91.00 92 ALA A O 1
ATOM 730 N N . GLN A 1 93 ? 13.970 0.194 -3.206 1.00 91.94 93 GLN A N 1
ATOM 731 C CA . GLN A 1 93 ? 14.789 -0.388 -4.261 1.00 91.94 93 GLN A CA 1
ATOM 732 C C . GLN A 1 93 ? 13.886 -1.145 -5.217 1.00 91.94 93 GLN A C 1
ATOM 734 O O . GLN A 1 93 ? 13.122 -2.002 -4.787 1.00 91.94 93 GLN A O 1
ATOM 739 N N . THR A 1 94 ? 14.020 -0.872 -6.511 1.00 91.88 94 THR A N 1
ATOM 740 C CA . THR A 1 94 ? 13.156 -1.433 -7.553 1.00 91.88 94 THR A CA 1
ATOM 741 C C . THR A 1 94 ? 12.968 -2.945 -7.442 1.00 91.88 94 THR A C 1
ATOM 743 O O . THR A 1 94 ? 11.835 -3.407 -7.449 1.00 91.88 94 THR A O 1
ATOM 746 N N . GLU A 1 95 ? 14.046 -3.714 -7.279 1.00 92.56 95 GLU A N 1
ATOM 747 C CA . GLU A 1 95 ? 13.973 -5.179 -7.174 1.00 92.56 95 GLU A CA 1
ATOM 748 C C . GLU A 1 95 ? 13.191 -5.645 -5.939 1.00 92.56 95 GLU A C 1
ATOM 750 O O . GLU A 1 95 ? 12.373 -6.555 -6.038 1.00 92.56 95 GLU A O 1
ATOM 755 N N . ILE A 1 96 ? 13.399 -4.990 -4.792 1.00 93.62 96 ILE A N 1
ATOM 756 C CA . ILE A 1 96 ? 12.700 -5.302 -3.538 1.00 93.62 96 ILE A CA 1
ATOM 757 C C . ILE A 1 96 ? 11.211 -4.983 -3.676 1.00 93.62 96 ILE A C 1
ATOM 759 O O . ILE A 1 96 ? 10.371 -5.808 -3.324 1.00 93.62 96 ILE A O 1
ATOM 763 N N . LEU A 1 97 ? 10.887 -3.804 -4.213 1.00 95.06 97 LEU A N 1
ATOM 764 C CA . LEU A 1 97 ? 9.506 -3.354 -4.369 1.00 95.06 97 LEU A CA 1
ATOM 765 C C . LEU A 1 97 ? 8.743 -4.236 -5.353 1.00 95.06 97 LEU A C 1
ATOM 767 O O . LEU A 1 97 ? 7.662 -4.715 -5.028 1.00 95.06 97 LEU A O 1
ATOM 771 N N . LEU A 1 98 ? 9.314 -4.506 -6.527 1.00 95.69 98 LEU A N 1
ATOM 772 C CA . LEU A 1 98 ? 8.674 -5.365 -7.518 1.00 95.69 98 LEU A CA 1
ATOM 773 C C . LEU A 1 98 ? 8.503 -6.797 -7.003 1.00 95.69 98 LEU A C 1
ATOM 775 O O . LEU A 1 98 ? 7.436 -7.374 -7.186 1.00 95.69 98 LEU A O 1
ATOM 779 N N . LYS A 1 99 ? 9.505 -7.357 -6.311 1.00 95.81 99 LYS A N 1
ATOM 780 C CA . LYS A 1 99 ? 9.379 -8.686 -5.700 1.00 95.81 99 LYS A CA 1
ATOM 781 C C . LYS A 1 99 ? 8.256 -8.714 -4.664 1.00 95.81 99 LYS A C 1
ATOM 783 O O . LYS A 1 99 ? 7.436 -9.623 -4.684 1.00 95.81 99 LYS A O 1
ATOM 788 N N . HIS A 1 100 ? 8.173 -7.695 -3.809 1.00 95.81 100 HIS A N 1
ATOM 789 C CA . HIS A 1 100 ? 7.066 -7.588 -2.867 1.00 95.81 100 HIS A CA 1
ATOM 790 C C . HIS A 1 100 ? 5.711 -7.508 -3.579 1.00 95.81 100 HIS A C 1
ATOM 792 O O . HIS A 1 100 ? 4.788 -8.194 -3.163 1.00 95.81 100 HIS A O 1
ATOM 798 N N . LEU A 1 101 ? 5.577 -6.726 -4.657 1.00 96.44 101 LEU A N 1
ATOM 799 C CA . LEU A 1 101 ? 4.324 -6.664 -5.422 1.00 96.44 101 LEU A CA 1
ATOM 800 C C . LEU A 1 101 ? 3.934 -8.017 -6.034 1.00 96.44 101 LEU A C 1
ATOM 802 O O . LEU A 1 101 ? 2.745 -8.293 -6.128 1.00 96.44 101 LEU A O 1
ATOM 806 N N . CYS A 1 102 ? 4.899 -8.861 -6.407 1.00 96.44 102 CYS A N 1
ATOM 807 C CA . CYS A 1 102 ? 4.632 -10.226 -6.868 1.00 96.44 102 CYS A CA 1
ATOM 808 C C . CYS A 1 102 ? 4.173 -11.165 -5.746 1.00 96.44 102 CYS A C 1
ATOM 810 O O . CYS A 1 102 ? 3.347 -12.037 -5.999 1.00 96.44 102 CYS A O 1
ATOM 812 N N . ASP A 1 103 ? 4.694 -10.993 -4.531 1.00 95.81 103 ASP A N 1
ATOM 813 C CA . ASP A 1 103 ? 4.477 -11.927 -3.418 1.00 95.81 103 ASP A CA 1
ATOM 814 C C . ASP A 1 103 ? 3.379 -11.457 -2.438 1.00 95.81 103 ASP A C 1
ATOM 816 O O . ASP A 1 103 ? 2.937 -12.218 -1.577 1.00 95.81 103 ASP A O 1
ATOM 820 N N . CYS A 1 104 ? 2.939 -10.197 -2.524 1.00 95.12 104 CYS A N 1
ATOM 821 C CA . CYS A 1 104 ? 2.026 -9.589 -1.558 1.00 95.12 104 CYS A CA 1
ATOM 822 C C . CYS A 1 104 ? 0.597 -10.144 -1.698 1.00 95.12 104 CYS A C 1
ATOM 824 O O . CYS A 1 104 ? -0.071 -9.832 -2.677 1.00 95.12 104 CYS A O 1
ATOM 826 N N . PRO A 1 105 ? 0.040 -10.848 -0.696 1.00 94.81 105 PRO A N 1
ATOM 827 C CA . PRO A 1 105 ? -1.289 -11.463 -0.803 1.00 94.81 105 PRO A CA 1
ATOM 828 C C . PRO A 1 105 ? -2.443 -10.447 -0.852 1.00 94.81 105 PRO A C 1
ATOM 830 O O . PRO A 1 105 ? -3.591 -10.821 -1.078 1.00 94.81 105 PRO A O 1
ATOM 833 N N . HIS A 1 106 ? -2.157 -9.173 -0.581 1.00 94.12 106 HIS A N 1
ATOM 834 C CA . HIS A 1 106 ? -3.141 -8.095 -0.531 1.00 94.12 106 HIS A CA 1
ATOM 835 C C . HIS A 1 106 ? -3.199 -7.278 -1.828 1.00 94.12 106 HIS A C 1
ATOM 837 O O . HIS A 1 106 ? -4.042 -6.386 -1.942 1.00 94.12 106 HIS A O 1
ATOM 843 N N . GLN A 1 107 ? -2.308 -7.539 -2.789 1.00 94.94 107 GLN A N 1
ATOM 844 C CA . GLN A 1 107 ? -2.314 -6.848 -4.074 1.00 94.94 107 GLN A CA 1
ATOM 845 C C . GLN A 1 107 ? -3.333 -7.486 -5.035 1.00 94.94 107 GLN A C 1
ATOM 847 O O . GLN A 1 107 ? -3.595 -8.688 -4.981 1.00 94.94 107 GLN A O 1
ATOM 852 N N . PRO A 1 108 ? -3.952 -6.700 -5.932 1.00 95.56 108 PRO A N 1
ATOM 853 C CA . PRO A 1 108 ? -4.822 -7.249 -6.960 1.00 95.56 108 PRO A CA 1
ATOM 854 C C . PRO A 1 108 ? -3.990 -7.967 -8.030 1.00 95.56 108 PRO A C 1
ATOM 856 O O . PRO A 1 108 ? -2.879 -7.544 -8.351 1.00 95.56 108 PRO A O 1
ATOM 859 N N . ALA A 1 109 ? -4.560 -9.005 -8.651 1.00 96.38 109 ALA A N 1
ATOM 860 C CA . ALA A 1 109 ? -3.883 -9.821 -9.668 1.00 96.38 109 ALA A CA 1
ATOM 861 C C . ALA A 1 109 ? -3.231 -8.987 -10.790 1.00 96.38 109 ALA A C 1
ATOM 863 O O . ALA A 1 109 ? -2.100 -9.245 -11.179 1.00 96.38 109 ALA A O 1
ATOM 864 N N . ALA A 1 110 ? -3.885 -7.907 -11.230 1.00 96.81 110 ALA A N 1
ATOM 865 C CA . ALA A 1 110 ? -3.336 -7.012 -12.249 1.00 96.81 110 ALA A CA 1
ATOM 866 C C . 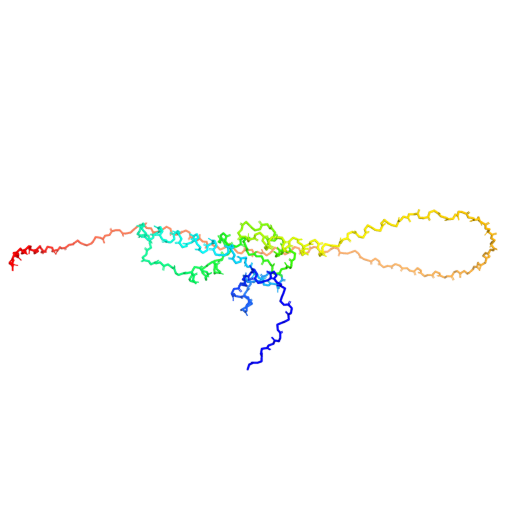ALA A 1 110 ? -1.991 -6.366 -11.848 1.00 96.81 110 ALA A C 1
ATOM 868 O O . ALA A 1 110 ? -1.142 -6.127 -12.706 1.00 96.81 110 ALA A O 1
ATOM 869 N N . VAL A 1 111 ? -1.785 -6.075 -10.558 1.00 96.88 111 VAL A N 1
ATOM 870 C CA . VAL A 1 111 ? -0.516 -5.533 -10.044 1.00 96.88 111 VAL A CA 1
ATOM 871 C C . VAL A 1 111 ? 0.543 -6.630 -9.969 1.00 96.88 111 VAL A C 1
ATOM 873 O O . VAL A 1 111 ? 1.679 -6.370 -10.362 1.00 96.88 111 VAL A O 1
ATOM 876 N N . HIS A 1 112 ? 0.170 -7.847 -9.554 1.00 96.69 112 HIS A N 1
ATOM 877 C CA . HIS A 1 112 ? 1.061 -9.013 -9.583 1.00 96.69 112 HIS A CA 1
ATOM 878 C C . HIS A 1 112 ? 1.588 -9.278 -10.994 1.00 96.69 112 HIS A C 1
ATOM 880 O O . HIS A 1 112 ? 2.800 -9.288 -11.205 1.00 96.69 112 HIS A O 1
ATOM 886 N N . ASP A 1 113 ? 0.687 -9.409 -11.970 1.00 96.50 113 ASP A N 1
ATOM 887 C CA . ASP A 1 113 ? 1.044 -9.702 -13.360 1.00 96.50 113 ASP A CA 1
ATOM 888 C C . ASP A 1 113 ? 1.957 -8.612 -13.932 1.00 96.50 113 ASP A C 1
ATOM 890 O O . ASP A 1 113 ? 2.972 -8.886 -14.579 1.00 96.50 113 ASP A O 1
ATOM 894 N N . ARG A 1 114 ? 1.634 -7.341 -13.660 1.00 96.88 114 ARG A N 1
ATOM 895 C CA . ARG A 1 114 ? 2.442 -6.203 -14.109 1.00 96.88 114 ARG A CA 1
ATOM 896 C C . ARG A 1 114 ? 3.826 -6.190 -13.454 1.00 96.88 114 ARG A C 1
ATOM 898 O O . ARG A 1 114 ? 4.810 -5.925 -14.144 1.00 96.88 114 ARG A O 1
ATOM 905 N N . ALA A 1 115 ? 3.919 -6.488 -12.158 1.00 96.00 115 ALA A N 1
ATOM 906 C CA . ALA A 1 115 ? 5.189 -6.565 -11.438 1.00 96.00 115 ALA A CA 1
ATOM 907 C C . ALA A 1 115 ? 6.055 -7.731 -11.935 1.00 96.00 115 ALA A C 1
ATOM 909 O O . ALA A 1 115 ? 7.258 -7.559 -12.142 1.00 96.00 115 ALA A O 1
ATOM 910 N N . GLN A 1 116 ? 5.445 -8.887 -12.204 1.00 95.69 116 GLN A N 1
ATOM 911 C CA . GLN A 1 116 ? 6.133 -10.062 -12.733 1.00 95.69 116 GLN A CA 1
ATOM 912 C C . GLN A 1 116 ? 6.695 -9.803 -14.134 1.00 95.69 116 GLN A C 1
ATOM 914 O O . GLN A 1 116 ? 7.865 -10.102 -14.384 1.00 95.69 116 GLN A O 1
ATOM 919 N N . ASN A 1 117 ? 5.906 -9.191 -15.021 1.00 94.75 117 ASN A N 1
ATOM 920 C CA . ASN A 1 117 ? 6.357 -8.800 -16.359 1.00 94.75 117 ASN A CA 1
ATOM 921 C C . ASN A 1 117 ? 7.541 -7.819 -16.302 1.00 94.75 117 ASN A C 1
ATOM 923 O O . ASN A 1 117 ? 8.512 -7.971 -17.044 1.00 94.75 117 ASN A O 1
ATOM 927 N N . GLU A 1 118 ? 7.493 -6.839 -15.394 1.00 94.44 118 GLU A N 1
ATOM 928 C CA . GLU A 1 118 ? 8.576 -5.869 -15.189 1.00 94.44 118 GLU A CA 1
ATOM 929 C C . GLU A 1 118 ? 9.845 -6.528 -14.611 1.00 94.44 118 GLU A C 1
ATOM 931 O O . GLU A 1 118 ? 10.956 -6.203 -15.025 1.00 94.44 118 GLU A O 1
ATOM 936 N N . LEU A 1 119 ? 9.721 -7.481 -13.682 1.00 92.44 119 LEU A N 1
ATOM 937 C CA . LEU A 1 119 ? 10.874 -8.243 -13.181 1.00 92.44 119 LEU A CA 1
ATOM 938 C C . LEU A 1 119 ? 11.511 -9.103 -14.272 1.00 92.44 119 LEU A C 1
ATOM 940 O O . LEU A 1 119 ? 12.736 -9.161 -14.370 1.00 92.44 119 LEU A O 1
ATOM 944 N N . GLN A 1 120 ? 10.695 -9.765 -15.094 1.00 91.19 120 GLN A N 1
ATOM 945 C CA . GLN A 1 120 ? 11.183 -10.598 -16.191 1.00 91.19 120 GLN A CA 1
ATOM 946 C C . GLN A 1 120 ? 11.889 -9.764 -17.263 1.00 91.19 120 GLN A C 1
ATOM 948 O O . GLN A 1 120 ? 12.967 -10.156 -17.709 1.00 91.19 120 GLN A O 1
ATOM 953 N N . SER A 1 121 ? 11.341 -8.601 -17.627 1.00 89.75 121 SER A N 1
ATOM 954 C CA . SER A 1 121 ? 11.962 -7.700 -18.608 1.00 89.75 121 SER A CA 1
ATOM 955 C C . SER A 1 121 ? 13.274 -7.085 -18.110 1.00 89.75 121 SER A C 1
ATOM 957 O O . SER A 1 121 ? 14.158 -6.786 -18.913 1.00 89.75 121 SER A O 1
ATOM 959 N N . ARG A 1 122 ? 13.414 -6.915 -16.789 1.00 86.62 122 ARG A N 1
ATOM 960 C CA . ARG A 1 122 ? 14.633 -6.416 -16.130 1.00 86.62 122 ARG A CA 1
ATOM 961 C C . ARG A 1 122 ? 15.678 -7.483 -15.879 1.00 86.62 122 ARG A C 1
ATOM 963 O O . ARG A 1 122 ? 16.857 -7.147 -15.767 1.00 86.62 122 ARG A O 1
ATOM 970 N N . SER A 1 123 ? 15.268 -8.744 -15.752 1.00 76.62 123 SER A N 1
ATOM 971 C CA . SER A 1 123 ? 16.232 -9.831 -15.696 1.00 76.62 123 SER A CA 1
ATOM 972 C C . SER A 1 123 ? 17.057 -9.764 -16.982 1.00 76.62 123 SER A C 1
ATOM 974 O O . SER A 1 123 ? 16.469 -9.588 -18.052 1.00 76.62 123 SER A O 1
ATOM 976 N N . PRO A 1 124 ? 18.399 -9.833 -16.920 1.00 66.31 124 PRO A N 1
ATOM 977 C CA . PRO A 1 124 ? 19.183 -9.961 -18.129 1.00 66.31 124 PRO A CA 1
ATOM 978 C C . PRO A 1 124 ? 18.707 -11.255 -18.766 1.00 66.31 124 PRO A C 1
ATOM 980 O O . PRO A 1 124 ? 19.051 -12.345 -18.299 1.00 66.31 124 PRO A O 1
ATOM 983 N N . ALA A 1 125 ? 17.848 -11.125 -19.781 1.00 61.31 125 ALA A N 1
ATOM 984 C CA . ALA A 1 125 ? 17.490 -12.213 -20.652 1.00 61.31 125 ALA A CA 1
ATOM 985 C C . ALA A 1 125 ? 18.836 -12.797 -21.032 1.00 61.31 125 ALA A C 1
ATOM 987 O O . ALA A 1 125 ? 19.660 -12.107 -21.641 1.00 61.31 125 ALA A O 1
ATOM 988 N N . LYS A 1 126 ? 19.121 -14.011 -20.543 1.00 55.88 126 LYS A N 1
ATOM 989 C CA . LYS A 1 126 ? 20.276 -14.760 -21.002 1.00 55.88 126 LYS A CA 1
ATOM 990 C C . LYS A 1 126 ? 20.122 -14.700 -22.505 1.00 55.88 126 LYS A C 1
ATOM 992 O O . LYS A 1 126 ? 19.167 -15.262 -23.037 1.00 55.88 126 LYS A O 1
ATOM 997 N N . HIS A 1 127 ? 20.976 -13.916 -23.156 1.00 49.75 127 HIS A N 1
ATOM 998 C CA . HIS A 1 127 ? 21.136 -13.957 -24.586 1.00 49.75 127 HIS A CA 1
ATOM 999 C C . HIS A 1 127 ? 21.597 -15.384 -24.825 1.00 49.75 127 HIS A C 1
ATOM 1001 O O . HIS A 1 127 ? 22.787 -15.693 -24.781 1.00 49.75 127 HIS A O 1
ATOM 1007 N N . THR A 1 128 ? 20.629 -16.279 -24.997 1.00 51.66 128 THR A N 1
ATOM 1008 C CA . THR A 1 128 ? 20.798 -17.556 -25.646 1.00 51.66 128 THR A CA 1
ATOM 1009 C C . THR A 1 128 ? 21.117 -17.163 -27.075 1.00 51.66 128 THR A C 1
ATOM 1011 O O . THR A 1 128 ? 20.267 -17.152 -27.960 1.00 51.66 128 THR A O 1
ATOM 1014 N N . LEU A 1 129 ? 22.370 -16.751 -27.270 1.00 52.22 129 LEU A N 1
ATOM 1015 C CA . LEU A 1 129 ? 23.102 -16.847 -28.511 1.00 52.22 129 LEU A CA 1
ATOM 1016 C C . LEU A 1 129 ? 23.167 -18.341 -28.828 1.00 52.22 129 LEU A C 1
ATOM 1018 O O . LEU A 1 129 ? 24.212 -18.977 -28.755 1.00 52.22 129 LEU A O 1
ATOM 1022 N N . TRP A 1 130 ? 22.020 -18.915 -29.180 1.00 47.34 130 TRP A N 1
ATOM 1023 C CA . TRP A 1 130 ? 21.987 -20.031 -30.094 1.00 47.34 130 TRP A CA 1
ATOM 1024 C C . TRP A 1 130 ? 22.268 -19.419 -31.460 1.00 47.34 130 TRP A C 1
ATOM 1026 O O . TRP A 1 130 ? 21.378 -19.178 -32.268 1.00 47.34 130 TRP A O 1
ATOM 1036 N N . ALA A 1 131 ? 23.536 -19.086 -31.691 1.00 51.84 131 ALA A N 1
ATOM 1037 C CA . ALA A 1 131 ? 24.021 -19.080 -33.051 1.00 51.84 131 ALA A CA 1
ATOM 1038 C C . ALA A 1 131 ? 23.891 -20.536 -33.523 1.00 51.84 131 ALA A C 1
ATOM 1040 O O . ALA A 1 131 ? 24.453 -21.427 -32.873 1.00 51.84 131 ALA A O 1
ATOM 1041 N N . PRO A 1 132 ? 23.154 -20.830 -34.607 1.00 49.28 132 PRO A N 1
ATOM 1042 C CA . PRO A 1 132 ? 23.384 -22.068 -35.320 1.00 49.28 132 PRO A CA 1
ATOM 1043 C C . PRO A 1 132 ? 24.859 -22.027 -35.701 1.00 49.28 132 PRO A C 1
ATOM 1045 O O . PRO A 1 132 ? 25.304 -21.100 -36.382 1.00 49.28 132 PRO A O 1
ATOM 1048 N N . SER A 1 133 ? 25.634 -22.975 -35.178 1.00 50.78 133 SER A N 1
ATOM 1049 C CA . SER A 1 133 ? 26.995 -23.217 -35.629 1.00 50.78 133 SER A CA 1
ATOM 1050 C C . SER A 1 133 ? 26.889 -23.632 -37.094 1.00 50.78 133 SER A C 1
ATOM 1052 O O . SER A 1 133 ? 26.712 -24.803 -37.420 1.00 50.78 133 SER A O 1
ATOM 1054 N N . ASN A 1 134 ? 26.882 -22.639 -37.983 1.00 52.25 134 ASN A N 1
ATOM 1055 C CA . ASN A 1 134 ? 27.027 -22.849 -39.407 1.00 52.25 134 ASN A CA 1
ATOM 1056 C C . ASN A 1 134 ? 28.455 -23.338 -39.608 1.00 52.25 134 ASN A C 1
ATOM 1058 O O . ASN A 1 134 ? 29.413 -22.567 -39.630 1.00 52.25 134 ASN A O 1
ATOM 1062 N N . ALA A 1 135 ? 28.566 -24.657 -39.687 1.00 52.53 135 ALA A N 1
ATOM 1063 C CA . ALA A 1 135 ? 29.724 -25.366 -40.169 1.00 52.53 135 ALA A CA 1
ATOM 1064 C C . ALA A 1 135 ? 30.099 -24.854 -41.563 1.00 52.53 135 ALA A C 1
ATOM 1066 O O . ALA A 1 135 ? 29.361 -25.090 -42.514 1.00 52.53 135 ALA A O 1
ATOM 1067 N N . VAL A 1 136 ? 31.256 -24.204 -41.691 1.00 50.12 136 VAL A N 1
ATOM 1068 C CA . VAL A 1 136 ? 32.038 -24.135 -42.936 1.00 50.12 136 VAL A CA 1
ATOM 1069 C C . VAL A 1 136 ? 33.513 -23.841 -42.573 1.00 50.12 136 VAL A C 1
ATOM 1071 O O . VAL A 1 136 ? 33.774 -23.316 -41.493 1.00 50.12 136 VAL A O 1
ATOM 1074 N N . PRO A 1 137 ? 34.505 -24.209 -43.402 1.00 51.59 137 PRO A N 1
ATOM 1075 C CA . PRO A 1 137 ? 35.245 -25.464 -43.312 1.00 51.59 137 PRO A CA 1
ATOM 1076 C C . PRO A 1 137 ? 36.745 -25.268 -43.002 1.00 51.59 137 PRO A C 1
ATOM 1078 O O . PRO A 1 137 ? 37.329 -24.217 -43.255 1.00 51.59 137 PRO A O 1
ATOM 1081 N N . MET A 1 138 ? 37.385 -26.336 -42.510 1.00 49.91 138 MET A N 1
ATOM 1082 C CA . MET A 1 138 ? 38.845 -26.482 -42.437 1.00 49.91 138 MET A CA 1
ATOM 1083 C C . MET A 1 138 ? 39.509 -26.219 -43.794 1.00 49.91 138 MET A C 1
ATOM 1085 O O . MET A 1 138 ? 39.179 -26.895 -44.762 1.00 49.91 138 MET A O 1
ATOM 1089 N N . TYR A 1 139 ? 40.528 -25.359 -43.818 1.00 56.22 139 TYR A N 1
ATOM 1090 C CA . TYR A 1 139 ? 41.651 -25.413 -44.765 1.00 56.22 139 TYR A CA 1
ATOM 1091 C C . TYR A 1 139 ? 42.942 -24.948 -44.056 1.00 56.22 139 TYR A C 1
ATOM 1093 O O . TYR A 1 139 ? 42.859 -24.331 -42.991 1.00 5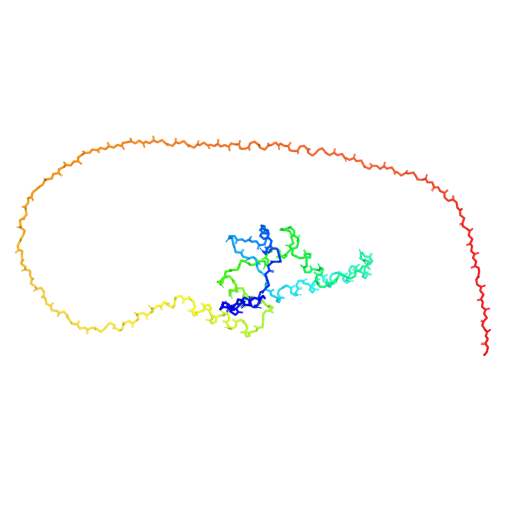6.22 139 TYR A O 1
ATOM 1101 N N . PRO A 1 140 ? 44.134 -25.348 -44.538 1.00 55.41 140 PRO A N 1
ATOM 1102 C CA . PRO A 1 140 ? 45.209 -25.848 -43.700 1.00 55.41 140 PRO A CA 1
ATOM 1103 C C . PRO A 1 140 ? 46.372 -24.859 -43.558 1.00 55.41 140 PRO A C 1
ATOM 1105 O O . PRO A 1 140 ? 46.563 -23.950 -44.358 1.00 55.41 140 PRO A O 1
ATOM 1108 N N . PHE A 1 141 ? 47.166 -25.121 -42.521 1.00 49.56 141 PHE A N 1
ATOM 1109 C CA . PHE A 1 141 ? 48.550 -24.707 -42.293 1.00 49.56 141 PHE A CA 1
ATOM 1110 C C . PHE A 1 141 ? 49.332 -24.202 -43.515 1.00 49.56 141 PHE A C 1
ATOM 1112 O O . PHE A 1 141 ? 49.439 -24.919 -44.507 1.00 49.56 141 PHE A O 1
ATOM 1119 N N . GLN A 1 142 ? 50.087 -23.115 -43.317 1.00 49.34 142 GLN A N 1
ATOM 1120 C CA . GLN A 1 142 ? 51.524 -23.121 -43.619 1.00 49.34 142 GLN A CA 1
ATOM 1121 C C . GLN A 1 142 ? 52.341 -22.334 -42.566 1.00 49.34 142 GLN A C 1
ATOM 1123 O O . GLN A 1 142 ? 51.944 -21.232 -42.189 1.00 49.34 142 GLN A O 1
ATOM 1128 N N . PRO A 1 143 ? 53.474 -22.889 -42.084 1.00 60.53 143 PRO A N 1
ATOM 1129 C CA . PRO A 1 143 ? 54.427 -22.241 -41.180 1.00 60.53 143 PRO A CA 1
ATOM 1130 C C . PRO A 1 143 ? 55.629 -21.653 -41.940 1.00 60.53 143 PRO A C 1
ATOM 1132 O O . PRO A 1 143 ? 56.058 -22.244 -42.928 1.00 60.53 143 PRO A O 1
ATOM 1135 N N . SER A 1 144 ? 56.237 -20.564 -41.447 1.00 46.00 144 SER A N 1
ATOM 1136 C CA . SER A 1 144 ? 57.646 -20.197 -41.715 1.00 46.00 144 SER A CA 1
ATOM 1137 C C . SER A 1 144 ? 58.157 -19.128 -40.725 1.00 46.00 144 SER A C 1
ATOM 1139 O O . SER A 1 144 ? 57.633 -18.022 -40.667 1.00 46.00 144 SER A O 1
ATOM 1141 N N . TYR A 1 145 ? 59.168 -19.522 -39.942 1.00 46.31 145 TYR A N 1
ATOM 1142 C CA . TYR A 1 145 ? 60.012 -18.806 -38.956 1.00 46.31 145 TYR A CA 1
ATOM 1143 C C . TYR A 1 145 ? 60.974 -17.767 -39.620 1.00 46.31 145 TYR A C 1
ATOM 1145 O O . TYR A 1 145 ? 60.888 -17.657 -40.844 1.00 46.31 145 TYR A O 1
ATOM 1153 N N . PRO A 1 146 ? 61.955 -17.077 -38.953 1.00 55.81 146 PRO A N 1
ATOM 1154 C CA . PRO A 1 146 ? 62.402 -17.066 -37.541 1.00 55.81 146 PRO A CA 1
ATOM 1155 C C . PRO A 1 146 ? 62.690 -15.674 -36.890 1.00 55.81 146 PRO A C 1
ATOM 1157 O O . PRO A 1 146 ? 62.622 -14.618 -37.510 1.00 55.81 146 PRO A O 1
ATOM 1160 N N . ILE A 1 147 ? 63.054 -15.744 -35.600 1.00 54.97 147 ILE A N 1
ATOM 1161 C CA . ILE A 1 147 ? 63.535 -14.716 -34.645 1.00 54.97 147 ILE A CA 1
ATOM 1162 C C . ILE A 1 147 ? 64.979 -14.250 -34.959 1.00 54.97 147 ILE A C 1
ATOM 1164 O O . ILE A 1 147 ? 65.771 -15.050 -35.459 1.00 54.97 147 ILE A O 1
ATOM 1168 N N . PRO A 1 148 ? 65.355 -13.000 -34.614 1.00 55.97 148 PRO A N 1
ATOM 1169 C CA . PRO A 1 148 ? 66.527 -12.759 -33.731 1.00 55.97 148 PRO A CA 1
ATOM 1170 C C . PRO A 1 148 ? 66.203 -11.719 -32.623 1.00 55.97 148 PRO A C 1
ATOM 1172 O O . PRO A 1 148 ? 65.646 -10.670 -32.916 1.00 55.97 148 PRO A O 1
ATOM 1175 N N . SER A 1 149 ? 66.319 -11.999 -31.318 1.00 55.62 149 SER A N 1
ATOM 1176 C CA . SER A 1 149 ? 67.512 -12.119 -30.445 1.00 55.62 149 SER A CA 1
ATOM 1177 C C . SER A 1 149 ? 68.162 -10.787 -30.013 1.00 55.62 149 SER A C 1
ATOM 1179 O O . SER A 1 149 ? 68.621 -10.025 -30.856 1.00 55.62 149 SER A O 1
ATOM 1181 N N . HIS A 1 150 ? 68.331 -10.657 -28.680 1.00 51.69 150 HIS A N 1
ATOM 1182 C CA . HIS A 1 150 ? 69.277 -9.824 -27.890 1.00 51.69 150 HIS A CA 1
ATOM 1183 C C . HIS A 1 150 ? 68.721 -8.548 -27.187 1.00 51.69 150 HIS A C 1
ATOM 1185 O O . HIS A 1 150 ? 67.666 -8.052 -27.564 1.00 51.69 150 HIS A O 1
ATOM 1191 N N . PRO A 1 151 ? 69.382 -8.031 -26.121 1.00 57.19 151 PRO A N 1
ATOM 1192 C CA . PRO A 1 151 ? 69.351 -8.607 -24.767 1.00 57.19 151 PRO A CA 1
ATOM 1193 C C . PRO A 1 151 ? 69.188 -7.552 -23.633 1.00 57.19 151 PRO A C 1
ATOM 1195 O O . PRO A 1 151 ? 69.310 -6.354 -23.846 1.00 57.19 151 PRO A O 1
ATOM 1198 N N . THR A 1 152 ? 69.009 -8.053 -22.401 1.00 46.53 152 THR A N 1
ATOM 1199 C CA . THR A 1 152 ? 69.447 -7.480 -21.101 1.00 46.53 152 THR A CA 1
ATOM 1200 C C . THR A 1 152 ? 69.120 -6.023 -20.747 1.00 46.53 152 THR A C 1
ATOM 1202 O O . THR A 1 152 ? 69.752 -5.100 -21.244 1.00 46.53 152 THR A O 1
ATOM 1205 N N . SER A 1 153 ? 68.357 -5.834 -19.666 1.00 48.66 153 SER A N 1
ATOM 1206 C CA . SER A 1 153 ? 68.916 -5.153 -18.488 1.00 48.66 153 SER A CA 1
ATOM 1207 C C . SER A 1 153 ? 68.095 -5.448 -17.235 1.00 48.66 153 SER A C 1
ATOM 1209 O O . SER A 1 153 ? 66.891 -5.209 -17.174 1.00 48.66 153 SER A O 1
ATOM 1211 N N . SER A 1 154 ? 68.785 -6.001 -16.246 1.00 51.88 154 SER A N 1
ATOM 1212 C CA . SER A 1 154 ? 68.327 -6.244 -14.888 1.00 51.88 154 SER A CA 1
ATOM 1213 C C . SER A 1 154 ? 68.230 -4.932 -14.115 1.00 51.88 154 SER A C 1
ATOM 1215 O O . SER A 1 154 ? 69.186 -4.164 -14.124 1.00 51.88 154 SER A O 1
ATOM 1217 N N . PHE A 1 155 ? 67.176 -4.744 -13.321 1.00 51.03 155 PHE A N 1
ATOM 1218 C CA . PHE A 1 155 ? 67.333 -4.064 -12.035 1.00 51.03 155 PHE A CA 1
ATOM 1219 C C . PHE A 1 155 ? 66.554 -4.799 -10.941 1.00 51.03 155 PHE A C 1
ATOM 1221 O O . PHE A 1 155 ? 65.330 -4.809 -10.870 1.00 51.03 155 PHE A O 1
ATOM 1228 N N . VAL A 1 156 ? 67.369 -5.463 -10.132 1.0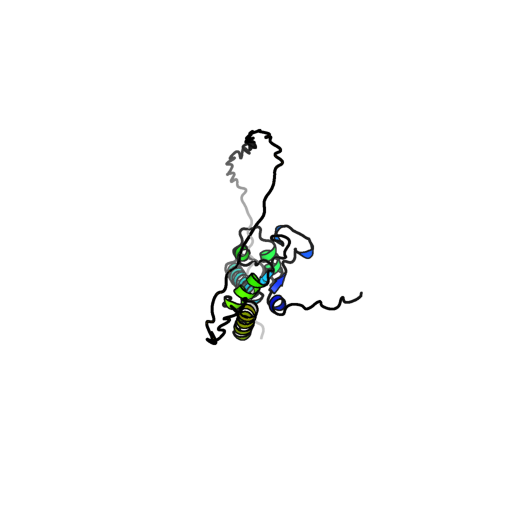0 49.75 156 VAL A N 1
ATOM 1229 C CA . VAL A 1 156 ? 67.183 -5.943 -8.763 1.00 49.75 156 VAL A CA 1
ATOM 1230 C C . VAL A 1 156 ? 66.958 -4.689 -7.894 1.00 49.75 156 VAL A C 1
ATOM 1232 O O . VAL A 1 156 ? 67.620 -3.681 -8.111 1.00 49.75 156 VAL A O 1
ATOM 1235 N N . SER A 1 157 ? 65.997 -4.621 -6.972 1.00 54.09 157 SER A N 1
ATOM 1236 C CA . SER A 1 157 ? 66.146 -5.154 -5.612 1.00 54.09 157 SER A CA 1
ATOM 1237 C C . SER A 1 157 ? 64.927 -4.816 -4.721 1.00 54.09 157 SER A C 1
ATOM 1239 O O . SER A 1 157 ? 64.111 -3.976 -5.099 1.00 54.09 157 SER A O 1
ATOM 1241 N N . PRO A 1 158 ? 64.820 -5.456 -3.538 1.00 58.22 158 PRO A N 1
ATOM 1242 C CA . PRO A 1 158 ? 63.614 -5.639 -2.737 1.00 58.22 158 PRO A CA 1
ATOM 1243 C C . PRO A 1 158 ? 63.462 -4.613 -1.604 1.00 58.22 158 PRO A C 1
ATOM 1245 O O . PRO A 1 158 ? 64.412 -3.936 -1.219 1.00 58.22 158 PRO A O 1
ATOM 1248 N N . GLY A 1 159 ? 62.276 -4.584 -0.994 1.00 44.69 159 GLY A N 1
ATOM 1249 C CA . GLY A 1 159 ? 62.021 -3.860 0.249 1.00 44.69 159 GLY A CA 1
ATOM 1250 C C . GLY A 1 159 ? 60.958 -4.564 1.081 1.00 44.69 159 GLY A C 1
ATOM 1251 O O . GLY A 1 159 ? 59.767 -4.425 0.829 1.00 44.69 159 GLY A O 1
ATOM 1252 N N . LEU A 1 160 ? 61.428 -5.348 2.049 1.00 49.38 160 LEU A N 1
ATOM 1253 C CA . LEU A 1 160 ? 60.680 -5.905 3.173 1.00 49.38 160 LEU A CA 1
ATOM 1254 C C . LEU A 1 160 ? 60.045 -4.772 3.994 1.00 49.38 160 LEU A C 1
ATOM 1256 O O . LEU A 1 160 ? 60.755 -3.822 4.305 1.00 49.38 160 LEU A O 1
ATOM 1260 N N . TYR A 1 161 ? 58.799 -4.923 4.449 1.00 50.94 161 TYR A N 1
ATOM 1261 C CA . TYR A 1 161 ? 58.544 -4.982 5.892 1.00 50.94 161 TYR A CA 1
ATOM 1262 C C . TYR A 1 161 ? 57.138 -5.500 6.211 1.00 50.94 161 TYR A C 1
ATOM 1264 O O . TYR A 1 161 ? 56.147 -5.171 5.563 1.00 50.94 161 TYR A O 1
ATOM 1272 N N . LEU A 1 162 ? 57.111 -6.341 7.231 1.00 52.38 162 LEU A N 1
ATOM 1273 C CA . LEU A 1 162 ? 55.975 -6.979 7.861 1.00 52.38 162 LEU A CA 1
ATOM 1274 C C . LEU A 1 162 ? 55.737 -6.215 9.162 1.00 52.38 162 LEU A C 1
ATOM 1276 O O . LEU A 1 162 ? 56.650 -6.178 9.975 1.00 52.38 162 LEU A O 1
ATOM 1280 N N . GLU A 1 163 ? 54.552 -5.654 9.398 1.00 46.53 163 GLU A N 1
ATOM 1281 C CA . GLU A 1 163 ? 54.102 -5.466 10.780 1.00 46.53 163 GLU A CA 1
ATOM 1282 C C . GLU A 1 163 ? 52.575 -5.428 10.881 1.00 46.53 163 GLU A C 1
ATOM 1284 O O . GLU A 1 163 ? 51.900 -4.460 10.532 1.00 46.53 163 GLU A O 1
ATOM 1289 N N . SER A 1 164 ? 52.043 -6.549 11.365 1.00 50.53 164 SER A N 1
ATOM 1290 C CA . SER A 1 164 ? 50.769 -6.627 12.063 1.00 50.53 164 SER A CA 1
ATOM 1291 C C . SER A 1 164 ? 50.857 -5.826 13.353 1.00 50.53 164 SER A C 1
ATOM 1293 O O . SER A 1 164 ? 51.686 -6.154 14.197 1.00 50.53 164 SER A O 1
ATOM 1295 N N . ILE A 1 165 ? 49.920 -4.909 13.585 1.00 56.44 165 ILE A N 1
ATOM 1296 C CA . ILE A 1 165 ? 49.481 -4.611 14.950 1.00 56.44 165 ILE A CA 1
ATOM 1297 C C . ILE A 1 165 ? 47.957 -4.545 14.950 1.00 56.44 165 ILE A C 1
ATOM 1299 O O . ILE A 1 165 ? 47.334 -3.591 14.486 1.00 56.44 165 ILE A O 1
ATOM 1303 N N . ALA A 1 166 ? 47.364 -5.621 15.458 1.00 50.03 166 ALA A N 1
ATOM 1304 C CA . ALA A 1 166 ? 46.007 -5.628 15.955 1.00 50.03 166 ALA A CA 1
ATOM 1305 C C . ALA A 1 166 ? 45.987 -4.814 17.253 1.00 50.03 166 ALA A C 1
ATOM 1307 O O . ALA A 1 166 ? 46.498 -5.268 18.275 1.00 50.03 166 ALA A O 1
ATOM 1308 N N . THR A 1 167 ? 45.387 -3.627 17.226 1.00 47.28 167 THR A N 1
ATOM 1309 C CA . THR A 1 167 ? 45.057 -2.904 18.457 1.00 47.28 167 THR A CA 1
ATOM 1310 C C . THR A 1 167 ? 43.597 -3.164 18.776 1.00 47.28 167 THR A C 1
ATOM 1312 O O . THR A 1 167 ? 42.689 -2.500 18.278 1.00 47.28 167 THR A O 1
ATOM 1315 N N . ALA A 1 168 ? 43.392 -4.184 19.604 1.00 47.91 168 ALA A N 1
ATOM 1316 C CA . ALA A 1 168 ? 42.175 -4.363 20.367 1.00 47.91 168 ALA A CA 1
ATOM 1317 C C . ALA A 1 168 ? 41.964 -3.126 21.255 1.00 47.91 168 ALA A C 1
ATOM 1319 O O . ALA A 1 168 ? 42.769 -2.845 22.140 1.00 47.91 168 ALA A O 1
ATOM 1320 N N . LEU A 1 169 ? 40.874 -2.398 21.025 1.00 54.34 169 LEU A N 1
ATOM 1321 C CA . LEU A 1 169 ? 40.307 -1.492 22.015 1.00 54.34 169 LEU A CA 1
ATOM 1322 C C . LEU A 1 169 ? 39.166 -2.238 22.713 1.00 54.34 169 LEU A C 1
ATOM 1324 O O . LEU A 1 169 ? 38.120 -2.444 22.094 1.00 54.34 169 LEU A O 1
ATOM 1328 N N . PRO A 1 170 ? 39.311 -2.643 23.985 1.00 53.94 170 PRO A N 1
ATOM 1329 C CA . PRO A 1 170 ? 38.150 -2.891 24.813 1.00 53.94 170 PRO A CA 1
ATOM 1330 C C . PRO A 1 170 ? 37.554 -1.524 25.156 1.00 53.94 170 PRO A C 1
ATOM 1332 O O . PRO A 1 170 ? 38.086 -0.789 25.987 1.00 53.94 170 PRO A O 1
ATOM 1335 N N . ILE A 1 171 ? 36.452 -1.162 24.496 1.00 48.50 171 ILE A N 1
ATOM 1336 C CA . ILE A 1 171 ? 35.572 -0.122 25.027 1.00 48.50 171 ILE A CA 1
ATOM 1337 C C . ILE A 1 171 ? 34.974 -0.714 26.301 1.00 48.50 171 ILE A C 1
ATOM 1339 O O . ILE A 1 171 ? 34.129 -1.607 26.268 1.00 48.50 171 ILE A O 1
ATOM 1343 N N . SER A 1 172 ? 35.494 -0.242 27.426 1.00 43.69 172 SER A N 1
ATOM 1344 C CA . SER A 1 172 ? 34.949 -0.442 28.753 1.00 43.69 172 SER A CA 1
ATOM 1345 C C . SER A 1 172 ? 33.515 0.083 28.784 1.00 43.69 172 SER A C 1
ATOM 1347 O O . SER A 1 172 ? 33.270 1.287 28.825 1.00 43.69 172 SER A O 1
ATOM 1349 N N . TRP A 1 173 ? 32.548 -0.832 28.770 1.00 55.00 173 TRP A N 1
ATOM 1350 C CA . TRP A 1 173 ? 31.216 -0.526 29.271 1.00 55.00 173 TRP A CA 1
ATOM 1351 C C . TRP A 1 173 ? 31.314 -0.235 30.771 1.00 55.00 173 TRP A C 1
ATOM 1353 O O . TRP A 1 173 ? 31.800 -1.089 31.517 1.00 55.00 173 TRP A O 1
ATOM 1363 N N . PRO A 1 174 ? 30.842 0.924 31.253 1.00 65.00 174 PRO A N 1
ATOM 1364 C CA . PRO A 1 174 ? 30.485 1.034 32.653 1.00 65.00 174 PRO A CA 1
ATOM 1365 C C . PRO A 1 174 ? 29.228 0.179 32.896 1.00 65.00 174 PRO A C 1
ATOM 1367 O O . PRO A 1 174 ? 28.268 0.284 32.127 1.00 65.00 174 PRO A O 1
ATOM 1370 N N . PRO A 1 175 ? 29.179 -0.656 33.947 1.00 57.56 175 PRO A N 1
ATOM 1371 C CA . PRO A 1 175 ? 27.915 -1.217 34.386 1.00 57.56 175 PRO A CA 1
ATOM 1372 C C . PRO A 1 175 ? 27.057 -0.071 34.926 1.00 57.56 175 PRO A C 1
ATOM 1374 O O . PRO A 1 175 ? 27.368 0.535 35.953 1.00 57.56 175 PRO A O 1
ATOM 1377 N N . SER A 1 176 ? 25.971 0.247 34.226 1.00 43.09 176 SER A N 1
ATOM 1378 C CA . SER A 1 176 ? 24.886 1.019 34.815 1.00 43.09 176 SER A CA 1
ATOM 1379 C C . SER A 1 176 ? 24.238 0.158 35.892 1.00 43.09 176 SER A C 1
ATOM 1381 O O . SER A 1 176 ? 23.488 -0.774 35.613 1.00 43.09 176 SER A O 1
ATOM 1383 N N . SER A 1 177 ? 24.578 0.477 37.136 1.00 45.19 177 SER A N 1
ATOM 1384 C CA . SER A 1 177 ? 23.865 0.065 38.333 1.00 45.19 177 SER A CA 1
ATOM 1385 C C . SER A 1 177 ? 22.391 0.454 38.218 1.00 45.19 177 SER A C 1
ATOM 1387 O O . SER A 1 177 ? 22.023 1.598 38.476 1.00 45.19 177 SER A O 1
ATOM 1389 N N . SER A 1 178 ? 21.529 -0.493 37.862 1.00 46.66 178 SER A N 1
ATOM 1390 C CA . SER A 1 178 ? 20.108 -0.398 38.186 1.00 46.66 178 SER A CA 1
ATOM 1391 C C . SER A 1 178 ? 19.900 -1.080 39.528 1.00 46.66 178 SER A C 1
ATOM 1393 O O . SER A 1 178 ? 19.679 -2.285 39.615 1.00 46.66 178 SER A O 1
ATOM 1395 N N . SER A 1 179 ? 20.018 -0.277 40.586 1.00 48.09 179 SER A N 1
ATOM 1396 C CA . SER A 1 179 ? 19.518 -0.635 41.905 1.00 48.09 179 SER A CA 1
ATOM 1397 C C . SER A 1 179 ? 18.031 -0.950 41.809 1.00 48.09 179 SER A C 1
ATOM 1399 O O . SER A 1 179 ? 17.207 -0.100 41.475 1.00 48.09 179 SER A O 1
ATOM 1401 N N . SER A 1 180 ? 17.710 -2.189 42.149 1.00 51.34 180 SER A N 1
ATOM 1402 C CA . SER A 1 180 ? 16.408 -2.617 42.625 1.00 51.34 180 SER A CA 1
ATOM 1403 C C . SER A 1 180 ? 16.024 -1.811 43.867 1.00 51.34 180 SER A C 1
ATOM 1405 O O . SER A 1 180 ? 16.679 -1.925 44.902 1.00 51.34 180 SER A O 1
ATOM 1407 N N . ALA A 1 181 ? 14.942 -1.045 43.784 1.00 48.94 181 ALA A N 1
ATOM 1408 C CA . ALA A 1 181 ? 14.217 -0.582 44.957 1.00 48.94 181 ALA A CA 1
ATOM 1409 C C . ALA A 1 181 ? 12.763 -1.035 44.820 1.00 48.94 181 ALA A C 1
ATOM 1411 O O . ALA A 1 181 ? 11.921 -0.382 44.211 1.00 48.94 181 ALA A O 1
ATOM 1412 N N . PHE A 1 182 ? 12.521 -2.221 45.373 1.00 53.09 182 PHE A N 1
ATOM 1413 C CA . PHE A 1 182 ? 11.232 -2.624 45.909 1.00 53.09 182 PHE A CA 1
ATOM 1414 C C . PHE A 1 182 ? 10.773 -1.569 46.916 1.00 53.09 182 PHE A C 1
ATOM 1416 O O . PHE A 1 182 ? 11.410 -1.440 47.953 1.00 53.09 182 PHE A O 1
ATOM 1423 N N . PHE A 1 183 ? 9.667 -0.880 46.644 1.00 46.97 183 PHE A N 1
ATOM 1424 C CA . PHE A 1 183 ? 8.781 -0.353 47.683 1.00 46.97 183 PHE A CA 1
ATOM 1425 C C . PHE A 1 183 ? 7.348 -0.299 47.140 1.00 46.97 183 PHE A C 1
ATOM 1427 O O . PHE A 1 183 ? 6.936 0.637 46.465 1.00 46.97 183 PHE A O 1
ATOM 1434 N N . ALA A 1 184 ? 6.591 -1.342 47.450 1.00 50.62 184 ALA A N 1
ATOM 1435 C CA . ALA A 1 184 ? 5.223 -1.212 47.943 1.00 50.62 184 ALA A CA 1
ATOM 1436 C C . ALA A 1 184 ? 5.236 -1.835 49.357 1.00 50.62 184 ALA A C 1
ATOM 1438 O O . ALA A 1 184 ? 6.143 -2.637 49.612 1.00 50.62 184 ALA A O 1
ATOM 1439 N N . PRO A 1 185 ? 4.289 -1.560 50.273 1.00 51.28 185 PRO A N 1
ATOM 1440 C CA . PRO A 1 185 ? 3.038 -0.809 50.125 1.00 51.28 185 PRO A CA 1
ATOM 1441 C C . PRO A 1 185 ? 2.858 0.296 51.193 1.00 51.28 185 PRO A C 1
ATOM 1443 O O . PRO A 1 185 ? 3.539 0.297 52.212 1.00 51.28 185 PRO A O 1
ATOM 1446 N N . ASP A 1 186 ? 1.863 1.169 51.024 1.00 42.50 186 ASP A N 1
ATOM 1447 C CA . ASP A 1 186 ? 1.164 1.732 52.187 1.00 42.50 186 ASP A CA 1
ATOM 1448 C C . ASP A 1 186 ? -0.347 1.831 51.904 1.00 42.50 186 ASP A C 1
ATOM 1450 O O . ASP A 1 186 ? -0.765 2.569 51.005 1.00 42.50 186 ASP A O 1
ATOM 1454 N N . PRO A 1 187 ? -1.175 1.037 52.605 1.00 62.97 187 PRO A N 1
ATOM 1455 C CA . PRO A 1 187 ? -2.609 1.214 52.711 1.00 62.97 187 PRO A CA 1
ATOM 1456 C C . PRO A 1 187 ? -2.956 1.838 54.074 1.00 62.97 187 PRO A C 1
ATOM 1458 O O . PRO A 1 187 ? -2.824 1.201 55.116 1.00 62.97 187 PRO A O 1
ATOM 1461 N N . SER A 1 188 ? -3.498 3.052 54.081 1.00 50.84 188 SER A N 1
ATOM 1462 C CA . SER A 1 188 ? -4.277 3.587 55.211 1.00 50.84 188 SER A CA 1
ATOM 1463 C C . SER A 1 188 ? -5.228 4.653 54.674 1.00 50.84 188 SER A C 1
ATOM 1465 O O . SER A 1 188 ? -4.813 5.706 54.209 1.00 50.84 188 SER A O 1
ATOM 1467 N N . ILE A 1 189 ? -6.489 4.291 54.431 1.00 50.94 189 ILE A N 1
ATOM 1468 C CA . ILE A 1 189 ? -7.604 4.387 55.387 1.00 50.94 189 ILE A CA 1
ATOM 1469 C C . ILE A 1 189 ? -7.835 5.837 55.836 1.00 50.94 189 ILE A C 1
ATOM 1471 O O . ILE A 1 189 ? -7.214 6.347 56.764 1.00 50.94 189 ILE A O 1
ATOM 1475 N N . SER A 1 190 ? -8.846 6.461 55.237 1.00 54.47 190 SER A N 1
ATOM 1476 C CA . SER A 1 190 ? -9.794 7.273 55.994 1.00 54.47 190 SER A CA 1
ATOM 1477 C C . SER A 1 190 ? -11.194 7.092 55.421 1.00 54.47 190 SER A C 1
ATOM 1479 O O . SER A 1 190 ? -11.417 7.058 54.214 1.00 54.47 190 SER A O 1
ATOM 1481 N N . GLN A 1 191 ? -12.103 6.858 56.352 1.00 43.12 191 GLN A N 1
ATOM 1482 C CA . GLN A 1 191 ? -13.392 6.205 56.240 1.00 43.12 191 GLN A CA 1
ATOM 1483 C C . GLN A 1 191 ? -14.504 7.249 56.436 1.00 43.12 191 GLN A C 1
ATOM 1485 O O . GLN A 1 191 ? -14.548 7.826 57.512 1.00 43.12 191 GLN A O 1
ATOM 1490 N N . ALA A 1 192 ? -15.378 7.401 55.421 1.00 51.09 192 ALA A N 1
ATOM 1491 C CA . ALA A 1 192 ? -16.839 7.693 55.427 1.00 51.09 192 ALA A CA 1
ATOM 1492 C C . ALA A 1 192 ? -17.396 8.867 56.303 1.00 51.09 192 ALA A C 1
ATOM 1494 O O . ALA A 1 192 ? -16.618 9.516 56.991 1.00 51.09 192 ALA A O 1
ATOM 1495 N N . PRO A 1 193 ? -18.726 9.169 56.374 1.00 58.66 193 PRO A N 1
ATOM 1496 C CA . PRO A 1 193 ? -19.912 8.737 55.594 1.00 58.66 193 PRO A CA 1
ATOM 1497 C C . PRO A 1 193 ? -20.909 9.882 55.208 1.00 58.66 193 PRO A C 1
ATOM 1499 O O . PRO A 1 193 ? -20.823 10.990 55.728 1.00 58.66 193 PRO A O 1
ATOM 1502 N N . SER A 1 194 ? -21.918 9.587 54.364 1.00 54.03 194 SER A N 1
ATOM 1503 C CA . SER A 1 194 ? -23.328 10.100 54.385 1.00 54.03 194 SER A CA 1
ATOM 1504 C C . SER A 1 194 ? -23.968 9.852 53.011 1.00 54.03 194 SER A C 1
ATOM 1506 O O . SER A 1 194 ? -23.543 10.441 52.027 1.00 54.03 194 SER A O 1
ATOM 1508 N N . VAL A 1 195 ? -24.829 8.852 52.801 1.00 51.78 195 VAL A N 1
ATOM 1509 C CA . VAL A 1 195 ? -26.257 8.779 53.186 1.00 51.78 195 VAL A CA 1
ATOM 1510 C C . VAL A 1 195 ? -27.024 10.065 52.871 1.00 51.78 195 VAL A C 1
ATOM 1512 O O . VAL A 1 195 ? -27.046 10.955 53.708 1.00 51.78 195 VAL A O 1
ATOM 1515 N N . VAL A 1 196 ? -27.713 10.095 51.721 1.00 61.22 196 VAL A N 1
ATOM 1516 C CA . VAL A 1 196 ? -29.155 10.407 51.628 1.00 61.22 196 VAL A CA 1
ATOM 1517 C C . VAL A 1 196 ? -29.742 9.660 50.411 1.00 61.22 196 VAL A C 1
ATOM 1519 O O . VAL A 1 196 ? -29.216 9.813 49.309 1.00 61.22 196 VAL A O 1
ATOM 1522 N N . PRO A 1 197 ? -30.807 8.856 50.575 1.00 61.28 197 PRO A N 1
ATOM 1523 C CA . PRO A 1 197 ? -31.674 8.410 49.489 1.00 61.28 197 PRO A CA 1
ATOM 1524 C C . PRO A 1 197 ? -32.800 9.434 49.269 1.00 61.28 197 PRO A C 1
ATOM 1526 O O . PRO A 1 197 ? -33.361 9.934 50.241 1.00 61.28 197 PRO A O 1
ATOM 1529 N N . SER A 1 198 ? -33.164 9.715 48.016 1.00 62.75 198 SER A N 1
ATOM 1530 C CA . SER A 1 198 ? -34.412 10.426 47.719 1.00 62.75 198 SER A CA 1
ATOM 1531 C C . SER A 1 198 ? -35.266 9.630 46.748 1.00 62.75 198 SER A C 1
ATOM 1533 O O . SER A 1 198 ? -34.835 9.259 45.656 1.00 62.75 198 SER A O 1
ATOM 1535 N N . ASP A 1 199 ? -36.474 9.379 47.234 1.00 55.41 199 ASP A N 1
ATOM 1536 C CA . ASP A 1 199 ? -37.570 8.624 46.664 1.00 55.41 199 ASP A CA 1
ATOM 1537 C C . ASP A 1 199 ? -38.130 9.163 45.341 1.00 55.41 199 ASP A C 1
ATOM 1539 O O . ASP A 1 199 ? -38.231 10.363 45.092 1.00 55.41 199 ASP A O 1
ATOM 1543 N N . SER A 1 200 ? -38.566 8.194 44.539 1.00 57.22 200 SER A N 1
ATOM 1544 C CA . SER A 1 200 ? -39.798 8.120 43.750 1.00 57.22 200 SER A CA 1
ATOM 1545 C C . SER A 1 200 ? -40.791 9.292 43.821 1.00 57.22 200 SER A C 1
ATOM 1547 O O . SER A 1 200 ? -41.330 9.594 44.882 1.00 57.22 200 SER A O 1
ATOM 1549 N N . ILE A 1 201 ? -41.226 9.763 42.645 1.00 61.31 201 ILE A N 1
ATOM 1550 C CA . ILE A 1 201 ? -42.631 10.132 42.408 1.00 61.31 201 ILE A CA 1
ATOM 1551 C C . ILE A 1 201 ? -43.116 9.591 41.055 1.00 61.31 201 ILE A C 1
ATOM 1553 O O . ILE A 1 201 ? -42.526 9.837 40.006 1.00 61.31 201 ILE A O 1
ATOM 1557 N N . SER A 1 202 ? -44.226 8.858 41.114 1.00 58.38 202 SER A N 1
ATOM 1558 C CA . SER A 1 202 ? -45.115 8.520 40.001 1.00 58.38 202 SER A CA 1
ATOM 1559 C C . SER A 1 202 ? -46.183 9.606 39.836 1.00 58.38 202 SER A C 1
ATOM 1561 O O . SER A 1 202 ? -46.720 10.061 40.841 1.00 58.38 202 SER A O 1
ATOM 1563 N N . ALA A 1 203 ? -46.560 9.934 38.596 1.00 59.62 203 ALA A N 1
ATOM 1564 C CA . ALA A 1 203 ? -47.900 10.387 38.167 1.00 59.62 203 ALA A CA 1
ATOM 1565 C C . ALA A 1 203 ? -47.871 10.490 36.626 1.00 59.62 203 ALA A C 1
ATOM 1567 O O . ALA A 1 203 ? -47.021 11.187 36.087 1.00 59.62 203 ALA A O 1
ATOM 1568 N N . VAL A 1 204 ? -48.552 9.650 35.839 1.00 60.91 204 VAL A N 1
ATOM 1569 C CA . VAL A 1 204 ? -49.996 9.609 35.519 1.00 60.91 204 VAL A CA 1
ATOM 1570 C C . VAL A 1 204 ? -50.588 10.976 35.154 1.00 60.91 204 VAL A C 1
ATOM 1572 O O . VAL A 1 204 ? -50.631 11.887 35.974 1.00 60.91 204 VAL A O 1
ATOM 1575 N N . GLY A 1 205 ? -51.070 11.098 33.919 1.00 54.34 205 GLY A N 1
ATOM 1576 C CA . GLY A 1 205 ? -51.780 12.270 33.419 1.00 54.34 205 GLY A CA 1
ATOM 1577 C C . GLY A 1 205 ? -52.235 12.038 31.982 1.00 54.34 205 GLY A C 1
ATOM 1578 O O . GLY A 1 205 ? -51.400 12.005 31.087 1.00 54.34 205 GLY A O 1
ATOM 1579 N N . SER A 1 206 ? -53.538 11.793 31.860 1.00 57.00 206 SER A N 1
ATOM 1580 C CA . SER A 1 206 ? -54.363 11.374 30.719 1.00 57.00 206 SER A CA 1
ATOM 1581 C C . SER A 1 206 ? -54.194 12.110 29.392 1.00 57.00 206 SER A C 1
ATOM 1583 O O . SER A 1 206 ? -53.900 13.324 29.413 1.00 57.00 206 SER A O 1
#

Radius of gyration: 36.7 Å; chains: 1; bounding box: 124×54×101 Å

Secondary structure (DSSP, 8-state):
----------GGGGGEEE-TTTTTT-GGGEETTEEEEEEHHHHHHHHHHHHHHHHHHHHTTS-SSPPPHHHHHHHHHH--S-SGGGGT-EES-HHHHHHHHHH-TTS-HHHHHHHHHHHHHHS-----------------------------------------------------------------------------------

Sequence (206 aa):
MALKPASNCCWWHECFEDHPYFALKKPEATQSSKCKVICIPCLNTHIGKVMATNEQEIINGQHQEKRTSDTIKLMLFSTDGNSAVHQEWLVAQTEILLKHLCDCPHQPAAVHDRAQNELQSRSPAKHTLWAPSNAVPMYPFQPSYPIPSHPTSSFVSPGLYLESIATALPISWPPSSSSSAFFAPDPSISQAPSVVPSDSISAVGS

Foldseek 3Di:
DDDDPPDPPPPLCVQKDWQPCVVVVDPLQDDPNFGWIAGPLVLVVQLVVVQVVQVVCVVVVNDVDRDDSVRSSVVLSPDPPPDPSSVRTDGPDLVRSLVCQLVPPRHDVVSNVVSVVVVVVPPPPPPPPPPVPPDDDDDDDDDDDDDDDDDDDDDDDDDDDDDDDDDDDPPDDDPPDPDDDDDDDDDDDDDDDDDDDDDDDDDDDD

Organism: NCBI:txid153913